Protein AF-A0A962NLB0-F1 (afdb_monomer_lite)

pLDDT: mean 80.59, std 17.18, range [35.94, 96.88]

Radius of gyration: 25.13 Å; chains: 1; bounding box: 85×47×49 Å

Sequence (237 aa):
MTGWLLTLLALAGAGFGLRALRRREKAAFLDADNAALRQLRKEQGLEEIPAPAVRLSQVAPEAARQSVPEVQPARLADPVRDVPLQATALHDGLSAHYLTLLEQILPRELRAVPSVAVAEFISGVDPSRHLRLSVLICDRQWLPVAGIAIGATQSVTEELETLLGAVGLPLYRFSGSAVGASALTSALAPTLEFWQRTCPACAKPMRQKGLRGRDSRVWVCRSYPECRTVIPVSPPQ

Structure (mmCIF, N/CA/C/O backbone):
data_AF-A0A962NLB0-F1
#
_entry.id   AF-A0A962NLB0-F1
#
loop_
_atom_site.group_PDB
_atom_site.id
_atom_site.type_symbol
_atom_site.label_atom_id
_atom_site.label_alt_id
_atom_site.label_comp_id
_atom_site.label_asym_id
_atom_site.label_entity_id
_atom_site.label_seq_id
_atom_site.pdbx_PDB_ins_code
_atom_site.Cartn_x
_atom_site.Cartn_y
_atom_site.Cartn_z
_atom_site.occupancy
_atom_site.B_iso_or_equiv
_atom_site.auth_seq_id
_atom_site.auth_comp_id
_atom_site.auth_asym_id
_atom_site.auth_atom_id
_atom_site.pdbx_PDB_model_num
ATOM 1 N N . MET A 1 1 ? -62.924 -9.926 -18.285 1.00 62.78 1 MET A N 1
ATOM 2 C CA . MET A 1 1 ? -61.770 -9.252 -17.635 1.00 62.78 1 MET A CA 1
ATOM 3 C C . MET A 1 1 ? -61.351 -9.877 -16.294 1.00 62.78 1 MET A C 1
ATOM 5 O O . MET A 1 1 ? -60.247 -9.608 -15.847 1.00 62.78 1 MET A O 1
ATOM 9 N N . THR A 1 2 ? -62.153 -10.742 -15.662 1.00 81.00 2 THR A N 1
ATOM 10 C CA . THR A 1 2 ? -61.847 -11.360 -14.351 1.00 81.00 2 THR A CA 1
ATOM 11 C C . THR A 1 2 ? -60.742 -12.426 -14.380 1.00 81.00 2 THR A C 1
ATOM 13 O O . THR A 1 2 ? -60.008 -12.564 -13.407 1.00 81.00 2 THR A O 1
ATOM 16 N N . GLY A 1 3 ? -60.562 -13.140 -15.498 1.00 87.81 3 GLY A N 1
ATOM 17 C CA . GLY A 1 3 ? -59.558 -14.211 -15.606 1.00 87.81 3 GLY A CA 1
ATOM 18 C C . GLY A 1 3 ? -58.105 -13.744 -15.445 1.00 87.81 3 GLY A C 1
ATOM 19 O O . GLY A 1 3 ? -57.302 -14.447 -14.841 1.00 87.81 3 GLY A O 1
ATOM 20 N N . TRP A 1 4 ? -57.775 -12.533 -15.907 1.00 93.06 4 TRP A N 1
ATOM 21 C CA . TRP A 1 4 ? -56.399 -12.024 -15.857 1.00 93.06 4 TRP A CA 1
ATOM 22 C C . TRP A 1 4 ? -55.948 -11.654 -14.432 1.00 93.06 4 TRP A C 1
ATOM 24 O O . TRP A 1 4 ? -54.786 -11.840 -14.066 1.00 93.06 4 TRP A O 1
ATOM 34 N N . LEU A 1 5 ? -56.887 -11.208 -13.590 1.00 93.38 5 LEU A N 1
ATOM 35 C CA . LEU A 1 5 ? -56.621 -10.912 -12.180 1.00 93.38 5 LEU A CA 1
ATOM 36 C C . LEU A 1 5 ? -56.240 -12.176 -11.402 1.00 93.38 5 LEU A C 1
ATOM 38 O O . LEU A 1 5 ? -55.281 -12.147 -10.636 1.00 93.38 5 LEU A O 1
ATOM 42 N N . LEU A 1 6 ? -56.927 -13.297 -11.642 1.00 94.06 6 LEU A N 1
ATOM 43 C CA . LEU A 1 6 ? -56.620 -14.570 -10.981 1.00 94.06 6 LEU A CA 1
ATOM 44 C C . LEU A 1 6 ? -55.239 -15.106 -11.380 1.00 94.06 6 LEU A C 1
ATOM 46 O O . LEU A 1 6 ? -54.494 -15.573 -10.519 1.00 94.06 6 LEU A O 1
ATOM 50 N N . THR A 1 7 ? -54.850 -14.977 -12.654 1.00 93.06 7 THR A N 1
ATOM 51 C CA . THR A 1 7 ? -53.509 -15.380 -13.107 1.00 93.06 7 THR A CA 1
ATOM 52 C C . THR A 1 7 ? -52.398 -14.540 -12.481 1.00 93.06 7 THR A C 1
ATOM 54 O O . THR A 1 7 ? -51.383 -15.094 -12.061 1.00 93.06 7 THR A O 1
ATOM 57 N N . LEU A 1 8 ? -52.586 -13.222 -12.347 1.00 94.81 8 LEU A N 1
ATOM 58 C CA . LEU A 1 8 ? -51.602 -12.367 -11.674 1.00 94.81 8 LEU A CA 1
ATOM 59 C C . LEU A 1 8 ? -51.466 -12.712 -10.188 1.00 94.81 8 LEU A C 1
ATOM 61 O O . LEU A 1 8 ? -50.353 -12.744 -9.664 1.00 94.81 8 LEU A O 1
ATOM 65 N N . LEU A 1 9 ? -52.581 -13.020 -9.524 1.00 95.50 9 LEU A N 1
ATOM 66 C CA . LEU A 1 9 ? -52.597 -13.396 -8.112 1.00 95.50 9 LEU A CA 1
ATOM 67 C C . LEU A 1 9 ? -51.887 -14.740 -7.878 1.00 95.50 9 LEU A C 1
ATOM 69 O O . LEU A 1 9 ? -51.094 -14.861 -6.944 1.00 95.50 9 LEU A O 1
ATOM 73 N N . ALA A 1 10 ? -52.089 -15.714 -8.770 1.00 95.56 10 ALA A N 1
ATOM 74 C CA . ALA A 1 10 ? -51.388 -16.997 -8.733 1.00 95.56 10 ALA A CA 1
ATOM 75 C C . ALA A 1 10 ? -49.871 -16.844 -8.958 1.00 95.56 10 ALA A C 1
ATOM 77 O O . ALA A 1 10 ? -49.078 -17.412 -8.205 1.00 95.56 10 ALA A O 1
ATOM 78 N N . LEU A 1 11 ? -49.452 -16.032 -9.938 1.00 96.31 11 LEU A N 1
ATOM 79 C CA . LEU A 1 11 ? -48.032 -15.765 -10.208 1.00 96.31 11 LEU A CA 1
ATOM 80 C C . LEU A 1 11 ? -47.353 -15.025 -9.046 1.00 96.31 11 LEU A C 1
ATOM 82 O O . LEU A 1 11 ? -46.231 -15.368 -8.664 1.00 96.31 11 LEU A O 1
ATOM 86 N N . ALA A 1 12 ? -48.037 -14.050 -8.441 1.00 94.94 12 ALA A N 1
ATOM 87 C CA . ALA A 1 12 ? -47.542 -13.350 -7.259 1.00 94.94 12 ALA A CA 1
ATOM 88 C C . ALA A 1 12 ? -47.393 -14.301 -6.058 1.00 94.94 12 ALA A C 1
ATOM 90 O O . ALA A 1 12 ? -46.360 -14.279 -5.381 1.00 94.94 12 ALA A O 1
ATOM 91 N N . GLY A 1 13 ? -48.379 -15.178 -5.835 1.00 96.00 13 GLY A N 1
ATOM 92 C CA . GLY A 1 13 ? -48.338 -16.207 -4.795 1.00 96.00 13 GLY A CA 1
ATOM 93 C C . GLY A 1 13 ? -47.180 -17.191 -4.984 1.00 96.00 13 GLY A C 1
ATOM 94 O O . GLY A 1 13 ? -46.409 -17.421 -4.051 1.00 96.00 13 GLY A O 1
ATOM 95 N N . ALA A 1 14 ? -46.986 -17.700 -6.205 1.00 95.44 14 ALA A N 1
ATOM 96 C CA . ALA A 1 14 ? -45.864 -18.578 -6.538 1.00 95.44 14 ALA A CA 1
ATOM 97 C C . ALA A 1 14 ? -44.507 -17.882 -6.326 1.00 95.44 14 ALA A C 1
ATOM 99 O O . ALA A 1 14 ? -43.598 -18.450 -5.716 1.00 95.44 14 ALA A O 1
ATOM 100 N N . GLY A 1 15 ? -44.379 -16.620 -6.750 1.00 94.31 15 GLY A N 1
ATOM 101 C CA . GLY A 1 15 ? -43.173 -15.819 -6.532 1.00 94.31 15 GLY A CA 1
ATOM 102 C C . GLY A 1 15 ? -42.864 -15.593 -5.048 1.00 94.31 15 GLY A C 1
ATOM 103 O O . GLY A 1 15 ? -41.703 -15.672 -4.634 1.00 94.31 15 GLY A O 1
ATOM 104 N N . PHE A 1 16 ? -43.888 -15.355 -4.224 1.00 93.06 16 PHE A N 1
ATOM 105 C CA . PHE A 1 16 ? -43.729 -15.239 -2.774 1.00 93.06 16 PHE A CA 1
ATOM 106 C C . PHE A 1 16 ? -43.313 -16.574 -2.139 1.00 93.06 16 PHE A C 1
ATOM 108 O O . PHE A 1 16 ? -42.379 -16.600 -1.333 1.00 93.06 16 PHE A O 1
ATOM 115 N N . GLY A 1 17 ? -43.924 -17.685 -2.563 1.00 93.75 17 GLY A N 1
ATOM 116 C CA . GLY A 1 17 ? -43.572 -19.036 -2.118 1.00 93.75 17 GLY A CA 1
ATOM 117 C C . GLY A 1 17 ? -42.112 -19.395 -2.410 1.00 93.75 17 GLY A C 1
ATOM 118 O O . GLY A 1 17 ? -41.381 -19.802 -1.507 1.00 93.75 17 GLY A O 1
ATOM 119 N N . LEU A 1 18 ? -41.638 -19.142 -3.633 1.00 93.00 18 LEU A N 1
ATOM 120 C CA . LEU A 1 18 ? -40.240 -19.383 -4.014 1.00 93.00 18 LEU A CA 1
ATOM 121 C C . LEU A 1 18 ? -39.255 -18.519 -3.213 1.00 93.00 18 LEU A C 1
ATOM 123 O O . LEU A 1 18 ? -38.183 -18.986 -2.823 1.00 93.00 18 LEU A O 1
ATOM 127 N N . ARG A 1 19 ? -39.610 -17.262 -2.917 1.00 89.31 19 ARG A N 1
ATOM 128 C CA . ARG A 1 19 ? -38.792 -16.398 -2.050 1.00 89.31 19 ARG A CA 1
ATOM 129 C C . ARG A 1 19 ? -38.735 -16.921 -0.616 1.00 89.31 19 ARG A C 1
ATOM 131 O O . ARG A 1 19 ? -37.670 -16.856 -0.005 1.00 89.31 19 ARG A O 1
ATOM 138 N N . ALA A 1 20 ? -39.842 -17.437 -0.086 1.00 91.62 20 ALA A N 1
ATOM 139 C CA . ALA A 1 20 ? -39.883 -18.031 1.246 1.00 91.62 20 ALA A CA 1
ATOM 140 C C . ALA A 1 20 ? -39.028 -19.307 1.328 1.00 91.62 20 ALA A C 1
ATOM 142 O O . ALA A 1 20 ? -38.263 -19.458 2.280 1.00 91.62 20 ALA A O 1
ATOM 143 N N . LEU A 1 21 ? -39.080 -20.171 0.308 1.00 91.19 21 LEU A N 1
ATOM 144 C CA . LEU A 1 21 ? -38.235 -21.368 0.222 1.00 91.19 21 LEU A CA 1
ATOM 145 C C . LEU A 1 21 ? -36.746 -21.011 0.167 1.00 91.19 21 LEU A C 1
ATOM 147 O O . LEU A 1 21 ? -35.980 -21.483 1.003 1.00 91.19 21 LEU A O 1
ATOM 151 N N . ARG A 1 22 ? -36.349 -20.065 -0.695 1.00 90.81 22 ARG A N 1
ATOM 152 C CA . ARG A 1 22 ? -34.952 -19.590 -0.751 1.00 90.81 22 ARG A CA 1
ATOM 153 C C . ARG A 1 22 ? -34.464 -19.001 0.574 1.00 90.81 22 ARG A C 1
ATOM 155 O O . ARG A 1 22 ? -33.288 -19.126 0.901 1.00 90.81 22 ARG A O 1
ATOM 162 N N . ARG A 1 23 ? -35.333 -18.327 1.339 1.00 88.88 23 ARG A N 1
ATOM 163 C CA . ARG A 1 23 ? -34.975 -17.814 2.675 1.00 88.88 23 ARG A CA 1
ATOM 164 C C . ARG A 1 23 ? -34.707 -18.951 3.659 1.00 88.88 23 ARG A C 1
ATOM 166 O O . ARG A 1 23 ? -33.762 -18.843 4.433 1.00 88.88 23 ARG A O 1
ATOM 173 N N . ARG A 1 24 ? -35.502 -20.024 3.610 1.00 92.56 24 ARG A N 1
ATOM 174 C CA . ARG A 1 24 ? -35.307 -21.210 4.457 1.00 92.56 24 ARG A CA 1
ATOM 175 C C . ARG A 1 24 ? -34.020 -21.950 4.112 1.00 92.56 24 ARG A C 1
ATOM 177 O O . ARG A 1 24 ? -33.264 -22.270 5.018 1.00 92.56 24 ARG A O 1
ATOM 184 N N . GLU A 1 25 ? -33.734 -22.140 2.826 1.00 92.69 25 GLU A N 1
ATOM 185 C CA . GLU A 1 25 ? -32.486 -22.774 2.383 1.00 92.69 25 GLU A CA 1
ATOM 186 C C . GLU A 1 25 ? -31.261 -21.976 2.835 1.00 92.69 25 GLU A C 1
ATOM 188 O O . GLU A 1 25 ? -30.349 -22.538 3.429 1.00 92.69 25 GLU A O 1
ATOM 193 N N . LYS A 1 26 ? -31.259 -20.649 2.645 1.00 89.44 26 LYS A N 1
ATOM 194 C CA . LYS A 1 26 ? -30.153 -19.792 3.104 1.00 89.44 26 LYS A CA 1
ATOM 195 C C . LYS A 1 26 ? -29.931 -19.861 4.614 1.00 89.44 26 LYS A C 1
ATOM 197 O O . LYS A 1 26 ? -28.783 -19.889 5.043 1.00 89.44 26 LYS A O 1
ATOM 202 N N . ALA A 1 27 ? -31.006 -19.874 5.404 1.00 88.62 27 ALA A N 1
ATOM 203 C CA . ALA A 1 27 ? -30.902 -20.020 6.853 1.00 88.62 27 ALA A CA 1
ATOM 204 C C . ALA A 1 27 ? -30.291 -21.380 7.229 1.00 88.62 27 ALA A C 1
ATOM 206 O O . ALA A 1 27 ? -29.348 -21.422 8.009 1.00 88.62 27 ALA A O 1
ATOM 207 N N . ALA A 1 28 ? -30.744 -22.463 6.589 1.00 91.31 28 ALA A N 1
ATOM 208 C CA . ALA A 1 28 ? -30.201 -23.800 6.815 1.00 91.31 28 ALA A CA 1
ATOM 209 C C . ALA A 1 28 ? -28.712 -23.911 6.436 1.00 91.31 28 ALA A C 1
ATOM 211 O O . ALA A 1 28 ? -27.940 -24.514 7.177 1.00 91.31 28 ALA A O 1
ATOM 212 N N . PHE A 1 29 ? -28.288 -23.294 5.325 1.00 88.94 29 PHE A N 1
ATOM 213 C CA . PHE A 1 29 ? -26.873 -23.242 4.938 1.00 88.94 29 PHE A CA 1
ATOM 214 C C . PHE A 1 29 ? -26.018 -22.487 5.961 1.00 88.94 29 PHE A C 1
ATOM 216 O O . PHE A 1 29 ? -24.956 -22.971 6.340 1.00 88.94 29 PHE A O 1
ATOM 223 N N . LEU A 1 30 ? -26.484 -21.328 6.436 1.00 85.88 30 LEU A N 1
ATOM 224 C CA . LEU A 1 30 ? -25.772 -20.552 7.455 1.00 85.88 30 LEU A CA 1
ATOM 225 C C . LEU A 1 30 ? -25.673 -21.307 8.784 1.00 85.88 30 LEU A C 1
ATOM 227 O O . LEU A 1 30 ? -24.637 -21.253 9.443 1.00 85.88 30 LEU A O 1
ATOM 231 N N . ASP A 1 31 ? -26.727 -22.013 9.185 1.00 91.00 31 ASP A N 1
ATOM 232 C CA . ASP A 1 31 ? -26.715 -22.812 10.410 1.00 91.00 31 ASP A CA 1
ATOM 233 C C . ASP A 1 31 ? -25.754 -24.004 10.300 1.00 91.00 31 ASP A C 1
ATOM 235 O O . ASP A 1 31 ? -25.021 -24.281 11.252 1.00 91.00 31 ASP A O 1
ATOM 239 N N . ALA A 1 32 ? -25.693 -24.663 9.138 1.00 88.88 32 ALA A N 1
ATOM 240 C CA . ALA A 1 32 ? -24.748 -25.748 8.877 1.00 88.88 32 ALA A CA 1
ATOM 241 C C . ALA A 1 32 ? -23.285 -25.267 8.910 1.00 88.88 32 ALA A C 1
ATOM 243 O O . ALA A 1 32 ? -22.445 -25.902 9.548 1.00 88.88 32 ALA A O 1
ATOM 244 N N . ASP A 1 33 ? -22.991 -24.119 8.297 1.00 89.25 33 ASP A N 1
ATOM 245 C CA . ASP A 1 33 ? -21.642 -23.539 8.274 1.00 89.25 33 ASP A CA 1
ATOM 246 C C . ASP A 1 33 ? -21.197 -23.093 9.680 1.00 89.25 33 ASP A C 1
ATOM 248 O O . ASP A 1 33 ? -20.101 -23.406 10.150 1.00 89.25 33 ASP A O 1
ATOM 252 N N . ASN A 1 34 ? -22.105 -22.469 10.440 1.00 87.25 34 ASN A N 1
ATOM 253 C CA . ASN A 1 34 ? -21.855 -22.133 11.843 1.00 87.25 34 ASN A CA 1
ATOM 254 C C . ASN A 1 34 ? -21.648 -23.378 12.718 1.00 87.25 34 ASN A C 1
ATOM 256 O O . ASN A 1 34 ? -20.841 -23.345 13.651 1.00 87.25 34 ASN A O 1
ATOM 260 N N . ALA A 1 35 ? -22.362 -24.475 12.452 1.00 89.38 35 ALA A N 1
ATOM 261 C CA . ALA A 1 35 ? -22.160 -25.735 13.159 1.00 89.38 35 ALA A CA 1
ATOM 262 C C . ALA A 1 35 ? -20.772 -26.333 12.867 1.00 89.38 35 ALA A C 1
ATOM 264 O O . ALA A 1 35 ? -20.097 -26.755 13.810 1.00 89.38 35 ALA A O 1
ATOM 265 N N . ALA A 1 36 ? -20.313 -26.288 11.612 1.00 89.56 36 ALA A N 1
ATOM 266 C CA . ALA A 1 36 ? -18.971 -26.727 11.225 1.00 89.56 36 ALA A CA 1
ATOM 267 C C . ALA A 1 36 ? -17.875 -25.892 11.912 1.00 89.56 36 ALA A C 1
ATOM 269 O O . ALA A 1 36 ? -16.938 -26.439 12.494 1.00 89.56 36 ALA A O 1
ATOM 270 N N . LEU A 1 37 ? -18.033 -24.564 11.963 1.00 84.62 37 LEU A N 1
ATOM 271 C CA . LEU A 1 37 ? -17.107 -23.683 12.687 1.00 84.62 37 LEU A CA 1
ATOM 272 C C . LEU A 1 37 ? -17.066 -23.978 14.193 1.00 84.62 37 LEU A C 1
ATOM 274 O O . LEU A 1 37 ? -15.998 -23.938 14.807 1.00 84.62 37 LEU A O 1
ATOM 278 N N . ARG A 1 38 ? -18.216 -24.295 14.807 1.00 85.94 38 ARG A N 1
ATOM 279 C CA . ARG A 1 38 ? -18.273 -24.708 16.220 1.00 85.94 38 ARG A CA 1
ATOM 280 C C . ARG A 1 38 ? -17.546 -26.032 16.455 1.00 85.94 38 ARG A C 1
ATOM 282 O O . ARG A 1 38 ? -16.919 -26.175 17.500 1.00 85.94 38 ARG A O 1
ATOM 289 N N . GLN A 1 39 ? -17.617 -26.979 15.520 1.00 91.25 39 GLN A N 1
ATOM 290 C CA . GLN A 1 39 ? -16.860 -28.233 15.603 1.00 91.25 39 GLN A CA 1
ATOM 291 C C . GLN A 1 39 ? -15.354 -27.979 15.517 1.00 91.25 39 GLN A C 1
ATOM 293 O O . GLN A 1 39 ? -14.636 -28.390 16.422 1.00 91.25 39 GLN A O 1
ATOM 298 N N . LEU A 1 40 ? -14.897 -27.198 14.533 1.00 87.56 40 LEU A N 1
ATOM 299 C CA . LEU A 1 40 ? -13.481 -26.832 14.401 1.00 87.56 40 LEU A CA 1
ATOM 300 C C . LEU A 1 40 ? -12.948 -26.120 15.651 1.00 87.56 40 LEU A C 1
ATOM 302 O O . LEU A 1 40 ? -11.853 -26.418 16.121 1.00 87.56 40 LEU A O 1
ATOM 306 N N . ARG A 1 41 ? -13.736 -25.211 16.241 1.00 82.44 41 ARG A N 1
ATOM 307 C CA . ARG A 1 41 ? -13.355 -24.528 17.486 1.00 82.44 41 ARG A CA 1
ATOM 308 C C . ARG A 1 41 ? -13.195 -25.509 18.657 1.00 82.44 41 ARG A C 1
ATOM 310 O O . ARG A 1 41 ? -12.255 -25.357 19.434 1.00 82.44 41 ARG A O 1
ATOM 317 N N . LYS A 1 42 ? -14.081 -26.510 18.765 1.00 86.88 42 LYS A N 1
ATOM 318 C CA . LYS A 1 42 ? -13.983 -27.580 19.775 1.00 86.88 42 LYS A CA 1
ATOM 319 C C . LYS A 1 42 ? -12.751 -28.459 19.554 1.00 86.88 42 LYS A C 1
ATOM 321 O O . LYS A 1 42 ? -12.050 -28.746 20.517 1.00 86.88 42 LYS A O 1
ATOM 326 N N . GLU A 1 43 ? -12.467 -28.846 18.311 1.00 87.31 43 GLU A N 1
ATOM 327 C CA . GLU A 1 43 ? -11.285 -29.647 17.955 1.00 87.31 43 GLU A CA 1
ATOM 328 C C . GLU A 1 43 ? -9.973 -28.909 18.246 1.00 87.31 43 GLU A C 1
ATOM 330 O O . GLU A 1 43 ? -9.008 -29.511 18.704 1.00 87.31 43 GLU A O 1
ATOM 335 N N . GLN A 1 44 ? -9.950 -27.589 18.050 1.00 88.62 44 GLN A N 1
ATOM 336 C CA . GLN A 1 44 ? -8.793 -26.743 18.349 1.00 88.62 44 GLN A CA 1
ATOM 337 C C . GLN A 1 44 ? -8.613 -26.438 19.846 1.00 88.62 44 GLN A C 1
ATOM 339 O O . GLN A 1 44 ? -7.689 -25.709 20.205 1.00 88.62 44 GLN A O 1
ATOM 344 N N . GLY A 1 45 ? -9.483 -26.946 20.727 1.00 80.50 45 GLY A N 1
ATOM 345 C CA . GLY A 1 45 ? -9.402 -26.688 22.166 1.00 80.50 45 GLY A CA 1
ATOM 346 C C . GLY A 1 45 ? -9.609 -25.217 22.549 1.00 80.50 45 GLY A C 1
ATOM 347 O O . GLY A 1 45 ? -9.252 -24.821 23.657 1.00 80.50 45 GLY A O 1
ATOM 348 N N . LEU A 1 46 ? -10.179 -24.394 21.656 1.00 74.44 46 LEU A N 1
ATOM 349 C CA . LEU A 1 46 ? -10.584 -23.029 21.989 1.00 74.44 46 LEU A CA 1
ATOM 350 C C . LEU A 1 46 ? -11.886 -23.096 22.791 1.00 74.44 46 LEU A C 1
ATOM 352 O O . LEU A 1 46 ? -12.987 -23.015 22.243 1.00 74.44 46 LEU A O 1
ATOM 356 N N . GLU A 1 47 ? -11.743 -23.265 24.101 1.00 68.69 47 GLU A N 1
ATOM 357 C CA . GLU A 1 47 ? -12.836 -23.151 25.060 1.00 68.69 47 GLU A CA 1
ATOM 358 C C . GLU A 1 47 ? -13.557 -21.803 24.862 1.00 68.69 47 GLU A C 1
ATOM 360 O O . GLU A 1 47 ? -12.927 -20.747 24.732 1.00 68.69 47 GLU A O 1
ATOM 365 N N . GLU A 1 48 ? -14.888 -21.840 24.742 1.00 57.72 48 GLU A N 1
ATOM 366 C CA . GLU A 1 48 ? -15.704 -20.645 24.530 1.00 57.72 48 GLU A CA 1
ATOM 367 C C . GLU A 1 48 ? -15.560 -19.711 25.733 1.00 57.72 48 GLU A C 1
ATOM 369 O O . GLU A 1 48 ? -16.158 -19.927 26.783 1.00 57.72 48 GLU A O 1
ATOM 374 N N . ILE A 1 49 ? -14.786 -18.636 25.569 1.00 61.03 49 ILE A N 1
ATOM 375 C CA . ILE A 1 49 ? -14.795 -17.517 26.511 1.00 61.03 49 ILE A CA 1
ATOM 376 C C . ILE A 1 49 ? -16.250 -17.021 26.586 1.00 61.03 49 ILE A C 1
ATOM 378 O O . ILE A 1 49 ? -16.788 -16.609 25.549 1.00 61.03 49 ILE A O 1
ATOM 382 N N . PRO A 1 50 ? -16.911 -17.052 27.759 1.00 50.59 50 PRO A N 1
ATOM 383 C CA . PRO A 1 50 ? -18.291 -16.610 27.882 1.00 50.59 50 PRO A CA 1
ATOM 384 C C . PRO A 1 50 ? -18.384 -15.150 27.441 1.00 50.59 50 PRO A C 1
ATOM 386 O O . PRO A 1 50 ? -17.693 -14.273 27.965 1.00 50.59 50 PRO A O 1
ATOM 389 N N . ALA A 1 51 ? -19.201 -14.902 26.417 1.00 51.25 51 ALA A N 1
ATOM 390 C CA . ALA A 1 51 ? -19.328 -13.587 25.811 1.00 51.25 51 ALA A CA 1
ATOM 391 C C . ALA A 1 51 ? -19.767 -12.557 26.872 1.00 51.25 51 ALA A C 1
ATOM 393 O O . ALA A 1 51 ? -20.816 -12.747 27.496 1.00 51.25 51 ALA A O 1
ATOM 394 N N . PRO A 1 52 ? -19.034 -11.445 27.080 1.00 46.56 52 PRO A N 1
ATOM 395 C CA . PRO A 1 52 ? -19.577 -10.338 27.849 1.00 46.56 52 PRO A CA 1
ATOM 396 C C . PRO A 1 52 ? -20.794 -9.788 27.102 1.00 46.56 52 PRO A C 1
ATOM 398 O O . PRO A 1 52 ? -20.769 -9.626 25.880 1.00 46.56 52 PRO A O 1
ATOM 401 N N . ALA A 1 53 ? -21.870 -9.523 27.843 1.00 46.31 53 ALA A N 1
ATOM 402 C CA . ALA A 1 53 ? -23.137 -9.017 27.334 1.00 46.31 53 ALA A CA 1
ATOM 403 C C . ALA A 1 53 ? -22.960 -7.650 26.647 1.00 46.31 53 ALA A C 1
ATOM 405 O O . ALA A 1 53 ? -23.130 -6.593 27.252 1.00 46.31 53 ALA A O 1
ATOM 406 N N . VAL A 1 54 ? -22.626 -7.662 25.359 1.00 42.06 54 VAL A N 1
ATOM 407 C CA . VAL A 1 54 ? -22.617 -6.468 24.519 1.00 42.06 54 VAL A CA 1
ATOM 408 C C . VAL A 1 54 ? -23.978 -6.377 23.841 1.00 42.06 54 VAL A C 1
ATOM 410 O O . VAL A 1 54 ? -24.261 -7.068 22.864 1.00 42.06 54 VAL A O 1
ATOM 413 N N . ARG A 1 55 ? -24.838 -5.499 24.370 1.00 44.97 55 ARG A N 1
ATOM 414 C CA . ARG A 1 55 ? -26.012 -5.000 23.646 1.00 44.97 55 ARG A CA 1
ATOM 415 C C . ARG A 1 55 ? -25.518 -4.211 22.434 1.00 44.97 55 ARG A C 1
ATOM 417 O O . ARG A 1 55 ? -25.076 -3.076 22.579 1.00 44.97 55 ARG A O 1
ATOM 424 N N . LEU A 1 56 ? -25.592 -4.808 21.250 1.00 39.78 56 LEU A N 1
ATOM 425 C CA . LEU A 1 56 ? -25.448 -4.096 19.984 1.00 39.78 56 LEU A CA 1
ATOM 426 C C . LEU A 1 56 ? -26.825 -3.949 19.344 1.00 39.78 56 LEU A C 1
ATOM 428 O O . LEU A 1 56 ? -27.514 -4.927 19.059 1.00 39.78 56 LEU A O 1
ATOM 432 N N . SER A 1 57 ? -27.209 -2.686 19.186 1.00 41.59 57 SER A N 1
ATOM 433 C CA . SER A 1 57 ? -28.413 -2.204 18.530 1.00 41.59 57 SER A CA 1
ATOM 434 C C . SER A 1 57 ? -28.612 -2.846 17.160 1.00 41.59 57 SER A C 1
ATOM 436 O O . SER A 1 57 ? -27.699 -2.901 16.337 1.00 41.59 57 SER A O 1
ATOM 438 N N . GLN A 1 58 ? -29.838 -3.293 16.914 1.00 43.44 58 GLN A N 1
ATOM 439 C CA . GLN A 1 58 ? -30.296 -3.743 15.609 1.00 43.44 58 GLN A CA 1
ATOM 440 C C . GLN A 1 58 ? -30.469 -2.525 14.694 1.00 43.44 58 GLN A C 1
ATOM 442 O O . GLN A 1 58 ? -31.274 -1.643 14.984 1.00 43.44 58 GLN A O 1
ATOM 447 N N . VAL A 1 59 ? -29.743 -2.491 13.579 1.00 38.59 59 VAL A N 1
ATOM 448 C CA . VAL A 1 59 ? -30.113 -1.702 12.398 1.00 38.59 59 VAL A CA 1
ATOM 449 C C . VAL A 1 59 ? -30.101 -2.664 11.215 1.00 38.59 59 VAL A C 1
ATOM 451 O O . VAL A 1 59 ? -29.102 -3.332 10.952 1.00 38.59 59 VAL A O 1
ATOM 454 N N . ALA A 1 60 ? -31.263 -2.796 10.580 1.00 39.94 60 ALA A N 1
ATOM 455 C CA . ALA A 1 60 ? -31.527 -3.684 9.455 1.00 39.94 60 ALA A CA 1
ATOM 456 C C . ALA A 1 60 ? -30.818 -3.216 8.164 1.00 39.94 60 ALA A C 1
ATOM 458 O O . ALA A 1 60 ? -30.534 -2.025 8.029 1.00 39.94 60 ALA A O 1
ATOM 459 N N . PRO A 1 61 ? -30.556 -4.119 7.197 1.00 42.75 61 PRO A N 1
ATOM 460 C CA . PRO A 1 61 ? -29.955 -3.757 5.922 1.00 42.75 61 PRO A CA 1
ATOM 461 C C . PRO A 1 61 ? -31.039 -3.376 4.907 1.00 42.75 61 PRO A C 1
ATOM 463 O O . PRO A 1 61 ? -31.963 -4.150 4.642 1.00 42.75 61 PRO A O 1
ATOM 466 N N . GLU A 1 62 ? -30.903 -2.193 4.315 1.00 38.31 62 GLU A N 1
ATOM 467 C CA . GLU A 1 62 ? -31.728 -1.738 3.199 1.00 38.31 62 GLU A CA 1
ATOM 468 C C . GLU A 1 62 ? -31.047 -2.031 1.854 1.00 38.31 62 GLU A C 1
ATOM 470 O O . GLU A 1 62 ? -29.824 -2.111 1.736 1.00 38.31 62 GLU A O 1
ATOM 475 N N . ALA A 1 63 ? -31.896 -2.315 0.873 1.00 41.56 63 ALA A N 1
ATOM 476 C CA . ALA A 1 63 ? -31.651 -3.119 -0.312 1.00 41.56 63 ALA A CA 1
ATOM 477 C C . ALA A 1 63 ? -30.682 -2.522 -1.349 1.00 41.56 63 ALA A C 1
ATOM 479 O O . ALA A 1 63 ? -30.780 -1.363 -1.739 1.00 41.56 63 ALA A O 1
ATOM 480 N N . ALA A 1 64 ? -29.846 -3.394 -1.915 1.00 40.41 64 ALA A N 1
ATOM 481 C CA . ALA A 1 64 ? -29.118 -3.160 -3.154 1.00 40.41 64 ALA A CA 1
ATOM 482 C C . ALA A 1 64 ? -30.059 -3.250 -4.373 1.00 40.41 64 ALA A C 1
ATOM 484 O O . ALA A 1 64 ? -30.778 -4.239 -4.546 1.00 40.41 64 ALA A O 1
ATOM 485 N N . ARG A 1 65 ? -30.016 -2.230 -5.238 1.00 40.97 65 ARG A N 1
ATOM 486 C CA . ARG A 1 65 ? -30.513 -2.272 -6.621 1.00 40.97 65 ARG A CA 1
ATOM 487 C C . ARG A 1 65 ? -29.330 -2.500 -7.575 1.00 40.97 65 ARG A C 1
ATOM 489 O O . ARG A 1 65 ? -28.325 -1.806 -7.494 1.00 40.97 65 ARG A O 1
ATOM 496 N N . GLN A 1 66 ? -29.489 -3.486 -8.457 1.00 43.41 66 GLN A N 1
ATOM 497 C CA . GLN A 1 66 ? -28.787 -3.688 -9.741 1.00 43.41 66 GLN A CA 1
ATOM 498 C C . GLN A 1 66 ? -29.102 -2.498 -10.686 1.00 43.41 66 GLN A C 1
ATOM 500 O O . GLN A 1 66 ? -30.138 -1.869 -10.488 1.00 43.41 66 GLN A O 1
ATOM 505 N N . SER A 1 67 ? -28.378 -2.106 -11.743 1.00 53.72 67 SER A N 1
ATOM 506 C CA . SER A 1 67 ? -27.218 -2.601 -12.509 1.00 53.72 67 SER A CA 1
ATOM 507 C C . SER A 1 67 ? -26.906 -1.563 -13.606 1.00 53.72 67 SER A C 1
ATOM 509 O O . SER A 1 67 ? -27.854 -1.142 -14.263 1.00 53.72 67 SER A O 1
ATOM 511 N N . VAL A 1 68 ? -25.632 -1.258 -13.883 1.00 35.94 68 VAL A N 1
ATOM 512 C CA . VAL A 1 68 ? -25.093 -0.784 -15.185 1.00 35.94 68 VAL A CA 1
ATOM 513 C C . VAL A 1 68 ? -23.606 -1.194 -15.214 1.00 35.94 68 VAL A C 1
ATOM 515 O O . VAL A 1 68 ? -22.951 -1.030 -14.183 1.00 35.94 68 VAL A O 1
ATOM 518 N N . PRO A 1 69 ? -23.035 -1.738 -16.311 1.00 43.81 69 PRO A N 1
ATOM 519 C CA . PRO A 1 69 ? -21.586 -1.838 -16.456 1.00 43.81 69 PRO A CA 1
ATOM 520 C C . PRO A 1 69 ? -21.048 -0.440 -16.768 1.00 43.81 69 PRO A C 1
ATOM 522 O O . PRO A 1 69 ? -20.804 -0.066 -17.911 1.00 43.81 69 PRO A O 1
ATOM 525 N N . GLU A 1 70 ? -20.956 0.364 -15.720 1.00 45.81 70 GLU A N 1
ATOM 526 C CA . GLU A 1 70 ? -20.196 1.599 -15.717 1.00 45.81 70 GLU A CA 1
ATOM 527 C C . GLU A 1 70 ? -18.721 1.202 -15.649 1.00 45.81 70 GLU A C 1
ATOM 529 O O . GLU A 1 70 ? -18.351 0.340 -14.845 1.00 45.81 70 GLU A O 1
ATOM 534 N N . VAL A 1 71 ? -17.894 1.764 -16.534 1.00 47.94 71 VAL A N 1
ATOM 535 C CA . VAL A 1 71 ? -16.435 1.618 -16.480 1.00 47.94 71 VAL A CA 1
ATOM 536 C C . VAL A 1 71 ? -16.012 2.122 -15.106 1.00 47.94 71 VAL A C 1
ATOM 538 O O . VAL A 1 71 ? -16.005 3.326 -14.856 1.00 47.94 71 VAL A O 1
ATOM 541 N N . GLN A 1 72 ? -15.782 1.193 -14.177 1.00 53.25 72 GLN A N 1
ATOM 542 C CA . GLN A 1 72 ? -15.506 1.559 -12.799 1.00 53.25 72 GLN A CA 1
ATOM 543 C C . GLN A 1 72 ? -14.180 2.320 -12.787 1.00 53.25 72 GLN A C 1
ATOM 545 O O . GLN A 1 72 ? -13.196 1.814 -13.334 1.00 53.25 72 GLN A O 1
ATOM 550 N N . PRO A 1 73 ? -14.136 3.527 -12.196 1.00 58.50 73 PRO A N 1
ATOM 551 C CA . PRO A 1 73 ? -12.873 4.220 -12.010 1.00 58.50 73 PRO A CA 1
ATOM 552 C C . PRO A 1 73 ? -11.934 3.316 -11.211 1.00 58.50 73 PRO A C 1
ATOM 554 O O . PRO A 1 73 ? -12.399 2.536 -10.374 1.00 58.50 73 PRO A O 1
ATOM 557 N N . ALA A 1 74 ? -10.632 3.416 -11.479 1.00 61.38 74 ALA A N 1
ATOM 558 C CA . ALA A 1 74 ? -9.622 2.657 -10.757 1.00 61.38 74 ALA A CA 1
ATOM 559 C C . ALA A 1 74 ? -9.836 2.826 -9.245 1.00 61.38 74 ALA A C 1
ATOM 561 O O . ALA A 1 74 ? -9.883 3.941 -8.726 1.00 61.38 74 ALA A O 1
ATOM 562 N N . ARG A 1 75 ? -10.023 1.709 -8.546 1.00 72.12 75 ARG A N 1
ATOM 563 C CA . ARG A 1 75 ? -10.190 1.666 -7.091 1.00 72.12 75 ARG A CA 1
ATOM 564 C C . ARG A 1 75 ? -9.159 0.719 -6.524 1.00 72.12 75 ARG A C 1
ATOM 566 O O . ARG A 1 75 ? -8.799 -0.268 -7.168 1.00 72.12 75 ARG A O 1
ATOM 573 N N . LEU A 1 76 ? -8.701 1.008 -5.311 1.00 71.44 76 LEU A N 1
ATOM 574 C CA . LEU A 1 76 ? -7.914 0.038 -4.570 1.00 71.44 76 LEU A CA 1
ATOM 575 C C . LEU A 1 76 ? -8.736 -1.246 -4.465 1.00 71.44 76 LEU A C 1
ATOM 577 O O . LEU A 1 76 ? -9.905 -1.185 -4.085 1.00 71.44 76 LEU A O 1
ATOM 581 N N . ALA A 1 77 ? -8.153 -2.377 -4.855 1.00 63.88 77 ALA A N 1
ATOM 582 C CA . ALA A 1 77 ? -8.818 -3.653 -4.667 1.00 63.88 77 ALA A CA 1
ATOM 583 C C . ALA A 1 77 ? -9.132 -3.816 -3.176 1.00 63.88 77 ALA A C 1
ATOM 585 O O . ALA A 1 77 ? -8.314 -3.449 -2.321 1.00 63.88 77 ALA A O 1
ATOM 586 N N . ASP A 1 78 ? -10.317 -4.345 -2.865 1.00 58.00 78 ASP A N 1
ATOM 587 C CA . ASP A 1 78 ? -10.616 -4.749 -1.497 1.00 58.00 78 ASP A CA 1
ATOM 588 C C . ASP A 1 78 ? -9.469 -5.648 -1.027 1.00 58.00 78 ASP A C 1
ATOM 590 O O . ASP A 1 78 ? -9.107 -6.576 -1.758 1.00 58.00 78 ASP A O 1
ATOM 594 N N . PRO A 1 79 ? -8.857 -5.385 0.144 1.00 50.09 79 PRO A N 1
ATOM 595 C CA . PRO A 1 79 ? -7.777 -6.219 0.635 1.00 50.09 79 PRO A CA 1
ATOM 596 C C . PRO A 1 79 ? -8.335 -7.629 0.813 1.00 50.09 79 PRO A C 1
ATOM 598 O O . PRO A 1 79 ? -9.041 -7.911 1.787 1.00 50.09 79 PRO A O 1
ATOM 601 N N . VAL A 1 80 ? -8.051 -8.509 -0.150 1.00 44.84 80 VAL A N 1
ATOM 602 C CA . VAL A 1 80 ? -8.325 -9.937 -0.050 1.00 44.84 80 VAL A CA 1
ATOM 603 C C . VAL A 1 80 ? -7.437 -10.407 1.087 1.00 44.84 80 VAL A C 1
ATOM 605 O O . VAL A 1 80 ? -6.229 -10.555 0.930 1.00 44.84 80 VAL A O 1
ATOM 608 N N . ARG A 1 81 ? -8.037 -10.520 2.274 1.00 47.16 81 ARG A N 1
ATOM 609 C CA . ARG A 1 81 ? -7.340 -10.573 3.566 1.00 47.16 81 ARG A CA 1
ATOM 610 C C . ARG A 1 81 ? -6.321 -11.698 3.716 1.00 47.16 81 ARG A C 1
ATOM 612 O O . ARG A 1 81 ? -5.538 -11.636 4.656 1.00 47.16 81 ARG A O 1
ATOM 619 N N . ASP A 1 82 ? -6.303 -12.664 2.805 1.00 42.88 82 ASP A N 1
ATOM 620 C CA . ASP A 1 82 ? -5.605 -13.928 3.007 1.00 42.88 82 ASP A CA 1
ATOM 621 C C . ASP A 1 82 ? -4.736 -14.367 1.815 1.00 42.88 82 ASP A C 1
ATOM 623 O O . ASP A 1 82 ? -4.142 -15.442 1.872 1.00 42.88 82 ASP A O 1
ATOM 627 N N . VAL A 1 83 ? -4.606 -13.556 0.753 1.00 45.03 83 VAL A N 1
ATOM 628 C CA . VAL A 1 83 ? -3.681 -13.864 -0.352 1.00 45.03 83 VAL A CA 1
ATOM 629 C C . VAL A 1 83 ? -2.488 -12.909 -0.285 1.00 45.03 83 VAL A C 1
ATOM 631 O O . VAL A 1 83 ? -2.642 -11.731 -0.606 1.00 45.03 83 VAL A O 1
ATOM 634 N N . PRO A 1 84 ? -1.299 -13.367 0.152 1.00 53.00 84 PRO A N 1
ATOM 635 C CA . PRO A 1 84 ? -0.101 -12.544 0.057 1.00 53.00 84 PRO A CA 1
ATOM 636 C C . PRO A 1 84 ? 0.148 -12.201 -1.416 1.00 53.00 84 PRO A C 1
ATOM 638 O O . PRO A 1 84 ? 0.080 -13.088 -2.269 1.00 53.00 84 PRO A O 1
ATOM 641 N N . LEU A 1 85 ? 0.429 -10.923 -1.702 1.00 57.44 85 LEU A N 1
ATOM 642 C CA . LEU A 1 85 ? 0.867 -10.475 -3.029 1.00 57.44 85 LEU A CA 1
ATOM 643 C C . LEU A 1 85 ? 1.971 -11.417 -3.519 1.00 57.44 85 LEU A C 1
ATOM 645 O O . LEU A 1 85 ? 2.915 -11.702 -2.770 1.00 57.44 85 LEU A O 1
ATOM 649 N N . GLN A 1 86 ? 1.831 -11.939 -4.739 1.00 55.88 86 GLN A N 1
ATOM 650 C CA . GLN A 1 86 ? 2.773 -12.921 -5.264 1.00 55.88 86 GLN A CA 1
ATOM 651 C C . GLN A 1 86 ? 4.076 -12.211 -5.630 1.00 55.88 86 GLN A C 1
ATOM 653 O O . GLN A 1 86 ? 4.291 -11.794 -6.766 1.00 55.88 86 GLN A O 1
ATOM 658 N N . ALA A 1 87 ? 4.971 -12.088 -4.649 1.00 53.06 87 ALA A N 1
ATOM 659 C CA . ALA A 1 87 ? 6.330 -11.630 -4.874 1.00 53.06 87 ALA A CA 1
ATOM 660 C C . ALA A 1 87 ? 7.001 -12.588 -5.865 1.00 53.06 87 ALA A C 1
ATOM 662 O O . ALA A 1 87 ? 7.364 -13.716 -5.533 1.00 53.06 87 ALA A O 1
ATOM 663 N N . THR A 1 88 ? 7.129 -12.151 -7.112 1.00 54.25 88 THR A N 1
ATOM 664 C CA . THR A 1 88 ? 7.863 -12.908 -8.120 1.00 54.25 88 THR A CA 1
ATOM 665 C C . THR A 1 88 ? 9.341 -12.591 -7.932 1.00 54.25 88 THR A C 1
ATOM 667 O O . THR A 1 88 ? 9.702 -11.420 -7.794 1.00 54.25 88 THR A O 1
ATOM 670 N N . ALA A 1 89 ? 10.190 -13.622 -7.879 1.00 47.94 89 ALA A N 1
ATOM 671 C CA . ALA A 1 89 ? 11.626 -13.458 -7.672 1.00 47.94 89 ALA A CA 1
ATOM 672 C C . ALA A 1 89 ? 12.187 -12.424 -8.660 1.00 47.94 89 ALA A C 1
ATOM 674 O O . ALA A 1 89 ? 12.050 -12.563 -9.877 1.00 47.94 89 ALA A O 1
ATOM 675 N N . LEU A 1 90 ? 12.773 -11.358 -8.125 1.00 52.72 90 LEU A N 1
ATOM 676 C CA . LEU A 1 90 ? 13.272 -10.243 -8.914 1.00 52.72 90 LEU A CA 1
ATOM 677 C C . LEU A 1 90 ? 14.608 -10.662 -9.542 1.00 52.72 90 LEU A C 1
ATOM 679 O O . LEU A 1 90 ? 15.561 -10.945 -8.823 1.00 52.72 90 LEU A O 1
ATOM 683 N N . HIS A 1 91 ? 14.652 -10.783 -10.871 1.00 50.62 91 HIS A N 1
ATOM 684 C CA . HIS A 1 91 ? 15.811 -11.330 -11.597 1.00 50.62 91 HIS A CA 1
ATOM 685 C C . HIS A 1 91 ? 16.939 -10.305 -11.825 1.00 50.62 91 HIS A C 1
ATOM 687 O O . HIS A 1 91 ? 18.012 -10.678 -1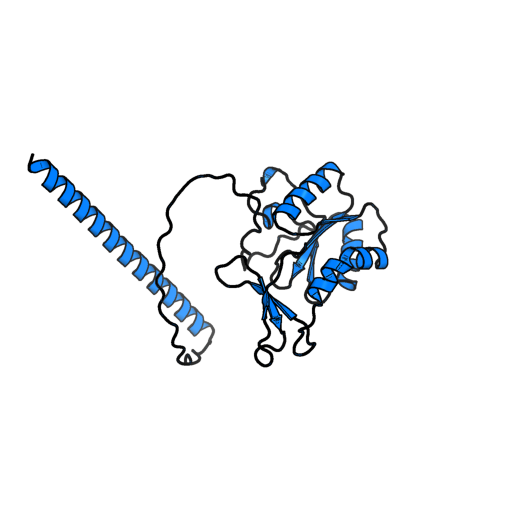2.295 1.00 50.62 91 HIS A O 1
ATOM 693 N N . ASP A 1 92 ? 16.742 -9.042 -11.434 1.00 64.62 92 ASP A N 1
ATOM 694 C CA . ASP A 1 92 ? 17.718 -7.973 -11.639 1.00 64.62 92 ASP A CA 1
ATOM 695 C C . ASP A 1 92 ? 18.4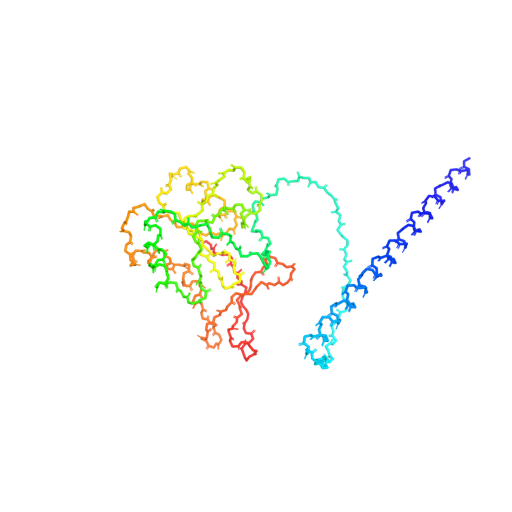60 -7.633 -10.338 1.00 64.62 92 ASP A C 1
ATOM 697 O O . ASP A 1 92 ? 17.863 -7.208 -9.344 1.00 64.62 92 ASP A O 1
ATOM 701 N N . GLY A 1 93 ? 19.793 -7.752 -10.351 1.00 68.25 93 GLY A N 1
ATOM 702 C CA . GLY A 1 93 ? 20.650 -7.449 -9.193 1.00 68.25 93 GLY A CA 1
ATOM 703 C C . GLY A 1 93 ? 20.515 -6.011 -8.670 1.00 68.25 93 GLY A C 1
ATOM 704 O O . GLY A 1 93 ? 20.745 -5.756 -7.488 1.00 68.25 93 GLY A O 1
ATOM 705 N N . LEU A 1 94 ? 20.066 -5.079 -9.519 1.00 70.50 94 LEU A N 1
ATOM 706 C CA . LEU A 1 94 ? 19.754 -3.709 -9.117 1.00 70.50 94 LEU A CA 1
ATOM 707 C C . LEU A 1 94 ? 18.615 -3.668 -8.101 1.00 70.50 94 LEU A C 1
ATOM 709 O O . LEU A 1 94 ? 18.748 -3.036 -7.058 1.00 70.50 94 LEU A O 1
ATOM 713 N N . SER A 1 95 ? 17.510 -4.367 -8.344 1.00 74.25 95 SER A N 1
ATOM 714 C CA . SER A 1 95 ? 16.373 -4.301 -7.427 1.00 74.25 95 SER A CA 1
ATOM 715 C C . SER A 1 95 ? 16.679 -4.944 -6.079 1.00 74.25 95 SER A C 1
ATOM 717 O O . SER A 1 95 ? 16.202 -4.447 -5.065 1.00 74.25 95 SER A O 1
ATOM 719 N N . ALA A 1 96 ? 17.524 -5.978 -6.037 1.00 81.81 96 ALA A N 1
ATOM 720 C CA . ALA A 1 96 ? 17.985 -6.563 -4.776 1.00 81.81 96 ALA A CA 1
ATOM 721 C C . ALA A 1 96 ? 18.739 -5.540 -3.903 1.00 81.81 96 ALA A C 1
ATOM 723 O O . ALA A 1 96 ? 18.509 -5.455 -2.693 1.00 81.81 96 ALA A O 1
ATOM 724 N N . HIS A 1 97 ? 19.590 -4.710 -4.519 1.00 86.12 97 HIS A N 1
ATOM 725 C CA . HIS A 1 97 ? 20.276 -3.627 -3.816 1.00 86.12 97 HIS A CA 1
ATOM 726 C C . HIS A 1 97 ? 19.289 -2.599 -3.243 1.00 86.12 97 HIS A C 1
ATOM 728 O O . HIS A 1 97 ? 19.357 -2.276 -2.057 1.00 86.12 97 HIS A O 1
ATOM 734 N N . TYR A 1 98 ? 18.321 -2.142 -4.045 1.00 86.75 98 TYR A N 1
ATOM 735 C CA . TYR A 1 98 ? 17.292 -1.206 -3.577 1.00 86.75 98 TYR A CA 1
ATOM 736 C C . TYR A 1 98 ? 16.430 -1.785 -2.457 1.00 86.75 98 TYR A C 1
ATOM 738 O O . TYR A 1 98 ? 16.131 -1.069 -1.508 1.00 86.75 98 TYR A O 1
ATOM 746 N N . LEU A 1 99 ? 16.050 -3.064 -2.527 1.00 88.56 99 LEU A N 1
ATOM 747 C CA . LEU A 1 99 ? 15.303 -3.718 -1.449 1.00 88.56 99 LEU A CA 1
ATOM 748 C C . LEU A 1 99 ? 16.100 -3.721 -0.145 1.00 88.56 99 LEU A C 1
ATOM 750 O O . LEU A 1 99 ? 15.556 -3.371 0.896 1.00 88.56 99 LEU A O 1
ATOM 754 N N . THR A 1 100 ? 17.400 -4.016 -0.215 1.00 90.75 100 THR A N 1
ATOM 755 C CA . THR A 1 100 ? 18.282 -3.999 0.962 1.00 90.75 100 THR A CA 1
ATOM 756 C C . THR A 1 100 ? 18.359 -2.597 1.576 1.00 90.75 100 THR A C 1
ATOM 758 O O . THR A 1 100 ? 18.287 -2.443 2.793 1.00 90.75 100 THR A O 1
ATOM 761 N N . LEU A 1 101 ? 18.464 -1.553 0.745 1.00 91.94 101 LEU A N 1
ATOM 762 C CA . LEU A 1 101 ? 18.436 -0.162 1.213 1.00 91.94 101 LEU A CA 1
ATOM 763 C C . LEU A 1 101 ? 17.073 0.221 1.807 1.00 91.94 101 LEU A C 1
ATOM 765 O O . LEU A 1 101 ? 17.013 0.870 2.849 1.00 91.94 101 LEU A O 1
ATOM 769 N N . LEU A 1 102 ? 15.974 -0.194 1.175 1.00 92.38 102 LEU A N 1
ATOM 770 C CA . LEU A 1 102 ? 14.623 0.059 1.671 1.00 92.38 102 LEU A CA 1
ATOM 771 C C . LEU A 1 102 ? 14.390 -0.605 3.025 1.00 92.38 102 LEU A C 1
ATOM 773 O O . LEU A 1 102 ? 13.833 0.032 3.908 1.00 92.38 102 LEU A O 1
ATOM 777 N N . GLU A 1 103 ? 14.849 -1.836 3.234 1.00 91.25 103 GLU A N 1
ATOM 778 C CA . GLU A 1 103 ? 14.731 -2.521 4.527 1.00 91.25 103 GLU A CA 1
ATOM 779 C C . GLU A 1 103 ? 15.474 -1.799 5.661 1.00 91.25 103 GLU A C 1
ATOM 781 O O . GLU A 1 103 ? 15.059 -1.885 6.816 1.00 91.25 103 GLU A O 1
ATOM 786 N N . GLN A 1 104 ? 16.539 -1.053 5.346 1.00 92.38 104 GLN A N 1
ATOM 787 C CA . GLN A 1 104 ? 17.270 -0.242 6.326 1.00 92.38 104 GLN A CA 1
ATOM 788 C C . GLN A 1 104 ? 16.558 1.075 6.663 1.00 92.38 104 GLN A C 1
ATOM 790 O O . GLN A 1 104 ? 16.680 1.568 7.783 1.00 92.38 104 GLN A O 1
ATOM 795 N N . ILE A 1 105 ? 15.845 1.660 5.697 1.00 93.12 105 ILE A N 1
ATOM 796 C CA . ILE A 1 105 ? 15.221 2.987 5.820 1.00 93.12 105 ILE A CA 1
ATOM 797 C C . ILE A 1 105 ? 13.771 2.885 6.308 1.00 93.12 105 ILE A C 1
ATOM 799 O O . ILE A 1 105 ? 13.292 3.752 7.042 1.00 93.12 105 ILE A O 1
ATOM 803 N N . LEU A 1 106 ? 13.048 1.847 5.884 1.00 93.19 106 LEU A N 1
ATOM 804 C CA . LEU A 1 106 ? 11.631 1.694 6.178 1.00 93.19 106 LEU A CA 1
ATOM 805 C C . LEU A 1 106 ? 11.408 1.358 7.666 1.00 93.19 106 LEU A C 1
ATOM 807 O O . LEU A 1 106 ? 12.069 0.481 8.226 1.00 93.19 106 LEU A O 1
ATOM 811 N N . PRO A 1 107 ? 10.425 2.002 8.323 1.00 90.12 107 PRO A N 1
ATOM 812 C CA . PRO A 1 107 ? 9.973 1.613 9.651 1.00 90.12 107 PRO A CA 1
ATOM 813 C C . PRO A 1 107 ? 9.519 0.150 9.686 1.00 90.12 107 PRO A C 1
ATOM 815 O O . PRO A 1 107 ? 9.008 -0.377 8.701 1.00 90.12 107 PRO A O 1
ATOM 818 N N . ARG A 1 108 ? 9.576 -0.486 10.864 1.00 88.62 108 ARG A N 1
ATOM 819 C CA . ARG A 1 108 ? 9.152 -1.891 11.080 1.00 88.62 108 ARG A CA 1
ATOM 820 C C . ARG A 1 108 ? 7.669 -2.160 10.782 1.00 88.62 108 ARG A C 1
ATOM 822 O O . ARG A 1 108 ? 7.186 -3.291 10.917 1.00 88.62 108 ARG A O 1
ATOM 829 N N . GLU A 1 109 ? 6.890 -1.120 10.543 1.00 87.19 109 GLU A N 1
ATOM 830 C CA . GLU A 1 109 ? 5.479 -1.170 10.187 1.00 87.19 109 GLU A CA 1
ATOM 831 C C . GLU A 1 109 ? 5.236 -1.197 8.684 1.00 87.19 109 GLU A C 1
ATOM 833 O O . GLU A 1 109 ? 4.153 -1.610 8.272 1.00 87.19 109 GLU A O 1
ATOM 838 N N . LEU A 1 110 ? 6.231 -0.797 7.897 1.00 92.00 110 LEU A N 1
ATOM 839 C CA . LEU A 1 110 ? 6.188 -0.831 6.448 1.00 92.00 110 LEU A CA 1
ATOM 840 C C . LEU A 1 110 ? 7.011 -2.012 5.932 1.00 92.00 110 LEU A C 1
ATOM 842 O O . LEU A 1 110 ? 7.950 -2.483 6.574 1.00 92.00 110 LEU A O 1
ATOM 846 N N . ARG A 1 111 ? 6.615 -2.525 4.773 1.00 93.44 111 ARG A N 1
ATOM 847 C CA . ARG A 1 111 ? 7.276 -3.621 4.069 1.00 93.44 111 ARG A CA 1
ATOM 848 C C . ARG A 1 111 ? 7.425 -3.246 2.606 1.00 93.44 111 ARG A C 1
ATOM 850 O O . ARG A 1 111 ? 6.487 -2.731 2.007 1.00 93.44 111 ARG A O 1
ATOM 857 N N . ALA A 1 112 ? 8.591 -3.524 2.042 1.00 93.75 112 ALA A N 1
ATOM 858 C CA . ALA A 1 112 ? 8.823 -3.427 0.611 1.00 93.75 112 ALA A CA 1
ATOM 859 C C . ALA A 1 112 ? 8.465 -4.767 -0.044 1.00 93.75 112 ALA A C 1
ATOM 861 O O . ALA A 1 112 ? 8.953 -5.813 0.378 1.00 93.75 112 ALA A O 1
ATOM 862 N N . VAL A 1 113 ? 7.609 -4.736 -1.063 1.00 92.12 113 VAL A N 1
ATOM 863 C CA . VAL A 1 113 ? 7.212 -5.912 -1.842 1.00 92.12 113 VAL A CA 1
ATOM 864 C C . VAL A 1 113 ? 7.753 -5.756 -3.265 1.00 92.12 113 VAL A C 1
ATOM 866 O O . VAL A 1 113 ? 7.374 -4.807 -3.953 1.00 92.12 113 VAL A O 1
ATOM 869 N N . PRO A 1 114 ? 8.663 -6.630 -3.715 1.00 92.00 114 PRO A N 1
ATOM 870 C CA . PRO A 1 114 ? 9.247 -6.541 -5.049 1.00 92.00 114 PRO A CA 1
ATOM 871 C C . PRO A 1 114 ? 8.293 -6.978 -6.163 1.00 92.00 114 PRO A C 1
ATOM 873 O O . PRO A 1 114 ? 7.519 -7.914 -5.983 1.00 92.00 114 PRO A O 1
ATOM 876 N N . SER A 1 115 ? 8.446 -6.367 -7.345 1.00 89.62 115 SER A N 1
ATOM 877 C CA . SER A 1 115 ? 7.862 -6.813 -8.620 1.00 89.62 115 SER A CA 1
ATOM 878 C C . SER A 1 115 ? 6.364 -7.110 -8.542 1.00 89.62 115 SER A C 1
ATOM 880 O O . SER A 1 115 ? 5.929 -8.216 -8.851 1.00 89.62 115 SER A O 1
ATOM 882 N N . VAL A 1 116 ? 5.563 -6.133 -8.127 1.00 91.12 116 VAL A N 1
ATOM 883 C CA . VAL A 1 116 ? 4.114 -6.323 -7.957 1.00 91.12 116 VAL A CA 1
ATOM 884 C C . VAL A 1 116 ? 3.375 -5.879 -9.214 1.00 91.12 116 VAL A C 1
ATOM 886 O O . VAL A 1 116 ? 3.587 -4.763 -9.695 1.00 91.12 116 VAL A O 1
ATOM 889 N N . ALA A 1 117 ? 2.499 -6.727 -9.754 1.00 91.81 117 ALA A N 1
ATOM 890 C CA . ALA A 1 117 ? 1.637 -6.341 -10.866 1.00 91.81 117 ALA A CA 1
ATOM 891 C C . ALA A 1 117 ? 0.538 -5.379 -10.390 1.00 91.81 117 ALA A C 1
ATOM 893 O O . ALA A 1 117 ? -0.103 -5.605 -9.367 1.00 91.81 117 ALA A O 1
ATOM 894 N N . VAL A 1 118 ? 0.288 -4.306 -11.144 1.00 91.62 118 VAL A N 1
ATOM 895 C CA . VAL A 1 118 ? -0.680 -3.266 -10.739 1.00 91.62 118 VAL A CA 1
ATOM 896 C C . VAL A 1 118 ? -2.100 -3.824 -10.617 1.00 91.62 118 VAL A C 1
ATOM 898 O O . VAL A 1 118 ? -2.831 -3.473 -9.693 1.00 91.62 118 VAL A O 1
ATOM 901 N N . ALA A 1 119 ? -2.459 -4.757 -11.499 1.00 89.06 119 ALA A N 1
ATOM 902 C CA . ALA A 1 119 ? -3.756 -5.427 -11.487 1.00 89.06 119 ALA A CA 1
ATOM 903 C C . ALA A 1 119 ? -4.005 -6.286 -10.228 1.00 89.06 119 ALA A C 1
ATOM 905 O O . ALA A 1 119 ? -5.151 -6.633 -9.960 1.00 89.06 119 ALA A O 1
ATOM 906 N N . GLU A 1 120 ? -2.975 -6.623 -9.437 1.00 87.88 120 GLU A N 1
ATOM 907 C CA . GLU A 1 120 ? -3.153 -7.388 -8.191 1.00 87.88 120 GLU A CA 1
ATOM 908 C C . GLU A 1 120 ? -3.742 -6.546 -7.053 1.00 87.88 120 GLU A C 1
ATOM 910 O O . GLU A 1 120 ? -4.363 -7.098 -6.147 1.00 87.88 120 GLU A O 1
ATOM 915 N N . PHE A 1 121 ? -3.559 -5.221 -7.078 1.00 87.62 121 PHE A N 1
ATOM 916 C CA . PHE A 1 121 ? -3.991 -4.339 -5.986 1.00 87.62 121 PHE A CA 1
ATOM 917 C C . PHE A 1 121 ? -4.826 -3.133 -6.437 1.00 87.62 121 PHE A C 1
ATOM 919 O O . PHE A 1 121 ? -5.380 -2.430 -5.589 1.00 87.62 121 PHE A O 1
ATOM 926 N N . ILE A 1 122 ? -4.963 -2.895 -7.744 1.00 87.94 122 ILE A N 1
ATOM 927 C CA . ILE A 1 122 ? -5.877 -1.895 -8.310 1.00 87.94 122 ILE A CA 1
ATOM 928 C C . ILE A 1 122 ? -6.899 -2.603 -9.198 1.00 87.94 122 ILE A C 1
ATOM 930 O O . ILE A 1 122 ? -6.556 -3.239 -10.193 1.00 87.94 122 ILE A O 1
ATOM 934 N N . SER A 1 123 ? -8.175 -2.457 -8.850 1.00 85.56 123 SER A N 1
ATOM 935 C CA . SER A 1 123 ? -9.295 -2.944 -9.658 1.00 85.56 123 SER A CA 1
ATOM 936 C C . SER A 1 123 ? -9.550 -2.024 -10.853 1.00 85.56 123 SER A C 1
ATOM 938 O O . SER A 1 123 ? -9.388 -0.809 -10.752 1.00 85.56 123 SER A O 1
ATOM 940 N N . GLY A 1 124 ? -9.991 -2.598 -11.975 1.00 82.44 124 GLY A N 1
ATOM 941 C CA . GLY A 1 124 ? -10.296 -1.851 -13.205 1.00 82.44 124 GLY A CA 1
ATOM 942 C C . GLY A 1 124 ? -9.110 -1.675 -14.157 1.00 82.44 124 GLY A C 1
ATOM 943 O O . GLY A 1 124 ? -9.275 -1.110 -15.235 1.00 82.44 124 GLY A O 1
ATOM 944 N N . VAL A 1 125 ? -7.931 -2.187 -13.797 1.00 85.25 125 VAL A N 1
ATOM 945 C CA . VAL A 1 125 ? -6.781 -2.269 -14.704 1.00 85.25 125 VAL A CA 1
ATOM 946 C C . VAL A 1 125 ? -6.895 -3.537 -15.540 1.00 85.25 125 VAL A C 1
ATOM 948 O O . VAL A 1 125 ? -7.159 -4.617 -15.015 1.00 85.25 125 VAL A O 1
ATOM 951 N N . ASP A 1 126 ? -6.695 -3.401 -16.847 1.00 84.75 126 ASP A N 1
ATOM 952 C CA . ASP A 1 126 ? -6.687 -4.535 -17.764 1.00 84.75 126 ASP A CA 1
ATOM 953 C C . ASP A 1 126 ? -5.499 -5.467 -17.436 1.00 84.75 126 ASP A C 1
ATOM 955 O O . ASP A 1 126 ? -4.342 -5.039 -17.535 1.00 84.75 126 ASP A O 1
ATOM 959 N N . PRO A 1 127 ? -5.745 -6.736 -17.050 1.00 81.69 127 PRO A N 1
ATOM 960 C CA . PRO A 1 127 ? -4.685 -7.670 -16.678 1.00 81.69 127 PRO A CA 1
ATOM 961 C C . PRO A 1 127 ? -3.731 -7.988 -17.838 1.00 81.69 127 PRO A C 1
ATOM 963 O O . PRO A 1 127 ? -2.607 -8.427 -17.596 1.00 81.69 127 PRO A O 1
ATOM 966 N N . SER A 1 128 ? -4.136 -7.740 -19.089 1.00 79.44 128 SER A N 1
ATOM 967 C CA . SER A 1 128 ? -3.278 -7.939 -20.261 1.00 79.44 128 SER A CA 1
ATOM 968 C C . SER A 1 128 ? -2.144 -6.914 -20.371 1.00 79.44 128 SER A C 1
ATOM 970 O O . SER A 1 128 ? -1.156 -7.163 -21.058 1.00 79.44 128 SER A O 1
ATOM 972 N N . ARG A 1 129 ? -2.230 -5.774 -19.667 1.00 78.12 129 ARG A N 1
ATOM 973 C CA . ARG A 1 129 ? -1.262 -4.674 -19.810 1.00 78.12 129 ARG A CA 1
ATOM 974 C C . ARG A 1 129 ? 0.089 -4.899 -19.132 1.00 78.12 129 ARG A C 1
ATOM 976 O O . ARG A 1 129 ? 0.956 -4.046 -19.262 1.00 78.12 129 ARG A O 1
ATOM 983 N N . HIS A 1 130 ? 0.299 -6.015 -18.430 1.00 83.75 130 HIS A N 1
ATOM 984 C CA . HIS A 1 130 ? 1.579 -6.399 -17.805 1.00 83.75 130 HIS A CA 1
ATOM 985 C C . HIS A 1 130 ? 2.327 -5.262 -17.066 1.00 83.75 130 HIS A C 1
ATOM 987 O O . HIS A 1 130 ? 3.552 -5.295 -16.943 1.00 83.75 130 HIS A O 1
ATOM 993 N N . LEU A 1 131 ? 1.606 -4.265 -16.540 1.00 91.19 131 LEU A N 1
ATOM 994 C CA . LEU A 1 131 ? 2.193 -3.161 -15.786 1.00 91.19 131 LEU A CA 1
ATOM 995 C C . LEU A 1 131 ? 2.639 -3.670 -14.417 1.00 91.19 131 LEU A C 1
ATOM 997 O O . LEU A 1 131 ? 1.846 -4.247 -13.664 1.00 91.19 131 LEU A O 1
ATOM 1001 N N . ARG A 1 132 ? 3.911 -3.443 -14.087 1.00 91.75 132 ARG A N 1
ATOM 1002 C CA . ARG A 1 132 ? 4.520 -3.886 -12.830 1.00 91.75 132 ARG A CA 1
ATOM 1003 C C . ARG A 1 132 ? 5.252 -2.740 -12.157 1.00 91.75 132 ARG A C 1
ATOM 1005 O O . ARG A 1 132 ? 5.969 -1.980 -12.805 1.00 91.75 132 ARG A O 1
ATOM 1012 N N . LEU A 1 133 ? 5.096 -2.654 -10.844 1.00 92.62 133 LEU A N 1
ATOM 1013 C CA . LEU A 1 133 ? 5.926 -1.815 -9.996 1.00 92.62 133 LEU A CA 1
ATOM 1014 C C . LEU A 1 133 ? 7.201 -2.557 -9.631 1.00 92.62 133 LEU A C 1
ATOM 1016 O O . LEU A 1 133 ? 7.161 -3.736 -9.278 1.00 92.62 133 LEU A O 1
ATOM 1020 N N . SER A 1 134 ? 8.327 -1.846 -9.659 1.00 92.06 134 SER A N 1
ATOM 1021 C CA . SER A 1 134 ? 9.605 -2.399 -9.210 1.00 92.06 134 SER A CA 1
ATOM 1022 C C . SER A 1 134 ? 9.531 -2.757 -7.729 1.00 92.06 134 SER A C 1
ATOM 1024 O O . SER A 1 134 ? 9.918 -3.859 -7.340 1.00 92.06 134 SER A O 1
ATOM 1026 N N . VAL A 1 135 ? 8.988 -1.847 -6.914 1.00 93.12 135 VAL A N 1
ATOM 1027 C CA . VAL A 1 135 ? 8.715 -2.085 -5.495 1.00 93.12 135 VAL A CA 1
ATOM 1028 C C . VAL A 1 135 ? 7.398 -1.422 -5.103 1.00 93.12 135 VAL A C 1
ATOM 1030 O O . VAL A 1 135 ? 7.145 -0.269 -5.443 1.00 93.12 135 VAL A O 1
ATOM 1033 N N . LEU A 1 136 ? 6.571 -2.139 -4.352 1.00 94.69 136 LEU A N 1
ATOM 1034 C CA . LEU A 1 136 ? 5.381 -1.616 -3.695 1.00 94.69 136 LEU A CA 1
ATOM 1035 C C . LEU A 1 136 ? 5.628 -1.557 -2.186 1.00 94.69 136 LEU A C 1
ATOM 1037 O O . LEU A 1 136 ? 5.935 -2.571 -1.563 1.00 94.69 136 LEU A O 1
ATOM 1041 N N . ILE A 1 137 ? 5.482 -0.382 -1.583 1.00 94.50 137 ILE A N 1
ATOM 1042 C CA . ILE A 1 137 ? 5.533 -0.236 -0.128 1.00 94.50 137 ILE A CA 1
ATOM 1043 C C . ILE A 1 137 ? 4.138 -0.518 0.419 1.00 94.50 137 ILE A C 1
ATOM 1045 O O . ILE A 1 137 ? 3.169 0.123 0.012 1.00 94.50 137 ILE A O 1
ATOM 1049 N N . CYS A 1 138 ? 4.047 -1.454 1.357 1.00 92.50 138 CYS A N 1
ATOM 1050 C CA . CYS A 1 138 ? 2.816 -1.830 2.040 1.00 92.50 138 CYS A CA 1
ATOM 1051 C C . CYS A 1 138 ? 2.949 -1.654 3.553 1.00 92.50 138 CYS A C 1
ATOM 1053 O O . CYS A 1 138 ? 4.052 -1.684 4.097 1.00 92.50 138 CYS A O 1
ATOM 1055 N N . ASP A 1 139 ? 1.825 -1.525 4.250 1.00 89.62 139 ASP A N 1
ATOM 1056 C CA . ASP A 1 139 ? 1.793 -1.638 5.708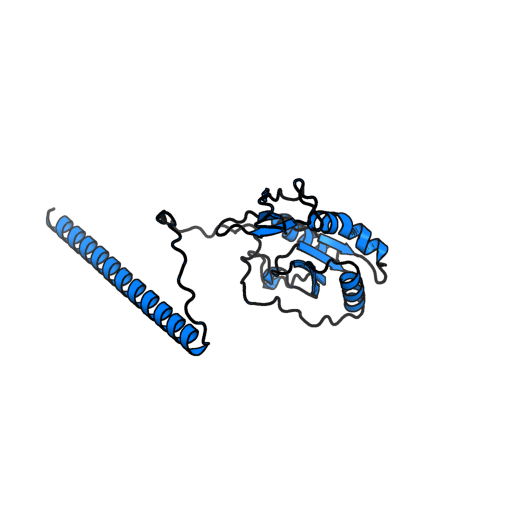 1.00 89.62 139 ASP A CA 1
ATOM 1057 C C . ASP A 1 139 ? 1.752 -3.112 6.176 1.00 89.62 139 ASP A C 1
ATOM 1059 O O . ASP A 1 139 ? 1.784 -4.060 5.386 1.00 89.62 139 ASP A O 1
ATOM 1063 N N . ARG A 1 140 ? 1.655 -3.336 7.493 1.00 85.62 140 ARG A N 1
ATOM 1064 C CA . ARG A 1 140 ? 1.532 -4.691 8.073 1.00 85.62 140 ARG A CA 1
ATOM 1065 C C . ARG A 1 140 ? 0.267 -5.449 7.668 1.00 85.62 140 ARG A C 1
ATOM 1067 O O . ARG A 1 140 ? 0.207 -6.654 7.894 1.00 85.62 140 ARG A O 1
ATOM 1074 N N . GLN A 1 141 ? -0.746 -4.759 7.156 1.00 82.44 141 GLN A N 1
ATOM 1075 C CA . GLN A 1 141 ? -1.997 -5.344 6.681 1.00 82.44 141 GLN A CA 1
ATOM 1076 C C . GLN A 1 141 ? -1.983 -5.557 5.162 1.00 82.44 141 GLN A C 1
ATOM 1078 O O . GLN A 1 141 ? -3.038 -5.840 4.601 1.00 82.44 141 GLN A O 1
ATOM 1083 N N . TRP A 1 142 ? -0.812 -5.431 4.520 1.00 86.38 142 TRP A N 1
ATOM 1084 C CA . TRP A 1 142 ? -0.641 -5.506 3.067 1.00 86.38 142 TRP A CA 1
ATOM 1085 C C . TRP A 1 142 ? -1.405 -4.420 2.304 1.00 86.38 142 TRP A C 1
ATOM 1087 O O . TRP A 1 142 ? -1.687 -4.569 1.118 1.00 86.38 142 TRP A O 1
ATOM 1097 N N . LEU A 1 143 ? -1.728 -3.303 2.964 1.00 85.94 143 LEU A N 1
ATOM 1098 C CA . LEU A 1 143 ? -2.334 -2.167 2.288 1.00 85.94 143 LEU A CA 1
ATOM 1099 C C . LEU A 1 143 ? -1.241 -1.351 1.598 1.00 85.94 143 LEU A C 1
ATOM 1101 O O . LEU A 1 143 ? -0.277 -0.958 2.263 1.00 85.94 143 LEU A O 1
ATOM 1105 N N . PRO A 1 144 ? -1.392 -1.050 0.299 1.00 91.06 144 PRO A N 1
ATOM 1106 C CA . PRO A 1 144 ? -0.421 -0.256 -0.429 1.00 91.06 144 PRO A CA 1
ATOM 1107 C C . PRO A 1 144 ? -0.371 1.170 0.119 1.00 91.06 144 PRO A C 1
ATOM 1109 O O . PRO A 1 144 ? -1.388 1.769 0.489 1.00 91.06 144 PRO A O 1
ATOM 1112 N N . VAL A 1 145 ? 0.854 1.678 0.182 1.00 91.56 145 VAL A N 1
ATOM 1113 C CA . VAL A 1 145 ? 1.220 2.982 0.732 1.00 91.56 145 VAL A CA 1
ATOM 1114 C C . VAL A 1 145 ? 1.825 3.871 -0.340 1.00 91.56 145 VAL A C 1
ATOM 1116 O O . VAL A 1 145 ? 1.450 5.031 -0.448 1.00 91.56 145 VAL A O 1
ATOM 1119 N N . ALA A 1 146 ? 2.769 3.331 -1.107 1.00 94.25 146 ALA A N 1
ATOM 1120 C CA . ALA A 1 146 ? 3.467 4.047 -2.162 1.00 94.25 146 ALA A CA 1
ATOM 1121 C C . ALA A 1 146 ? 4.022 3.056 -3.186 1.00 94.25 146 ALA A C 1
ATOM 1123 O O . ALA A 1 146 ? 4.429 1.947 -2.827 1.00 94.25 146 ALA A O 1
ATOM 1124 N N . GLY A 1 147 ? 4.066 3.466 -4.449 1.00 94.62 147 GLY A N 1
ATOM 1125 C CA . GLY A 1 147 ? 4.743 2.732 -5.512 1.00 94.62 147 GLY A CA 1
ATOM 1126 C C . GLY A 1 147 ? 6.141 3.287 -5.763 1.00 94.62 147 GLY A C 1
ATOM 1127 O O . GLY A 1 147 ? 6.375 4.487 -5.630 1.00 94.62 147 GLY A O 1
ATOM 1128 N N . ILE A 1 148 ? 7.068 2.425 -6.167 1.00 94.12 148 ILE A N 1
ATOM 1129 C CA . ILE A 1 148 ? 8.390 2.813 -6.654 1.00 94.12 148 ILE A CA 1
ATOM 1130 C C . ILE A 1 148 ? 8.613 2.184 -8.032 1.00 94.12 148 ILE A C 1
ATOM 1132 O O . ILE A 1 148 ? 8.515 0.964 -8.198 1.00 94.12 148 ILE A O 1
ATOM 1136 N N . ALA A 1 149 ? 8.959 3.024 -9.007 1.00 93.12 149 ALA A N 1
ATOM 1137 C CA . ALA A 1 149 ? 9.379 2.618 -10.342 1.00 93.12 149 ALA A CA 1
ATOM 1138 C C . ALA A 1 149 ? 10.872 2.918 -10.535 1.00 93.12 149 ALA A C 1
ATOM 1140 O O . ALA A 1 149 ? 11.308 4.069 -10.450 1.00 93.12 149 ALA A O 1
ATOM 1141 N N . ILE A 1 150 ? 11.653 1.871 -10.801 1.00 90.06 150 ILE A N 1
ATOM 1142 C CA . ILE A 1 150 ? 13.103 1.935 -11.002 1.00 90.06 150 ILE A CA 1
ATOM 1143 C C . ILE A 1 150 ? 13.396 1.584 -12.457 1.00 90.06 150 ILE A C 1
ATOM 1145 O O . ILE A 1 150 ? 13.017 0.509 -12.915 1.00 90.06 150 ILE A O 1
ATOM 1149 N N . GLY A 1 151 ? 14.065 2.482 -13.183 1.00 86.31 151 GLY A N 1
ATOM 1150 C CA . GLY A 1 151 ? 14.506 2.224 -14.562 1.00 86.31 151 GLY A CA 1
ATOM 1151 C C . GLY A 1 151 ? 13.381 2.007 -15.584 1.00 86.31 151 GLY A C 1
ATOM 1152 O O . GLY A 1 151 ? 13.648 1.544 -16.689 1.00 86.31 151 GLY A O 1
ATOM 1153 N N . ALA A 1 152 ? 12.134 2.326 -15.235 1.00 86.12 152 ALA A N 1
ATOM 1154 C CA . ALA A 1 152 ? 11.005 2.227 -16.150 1.00 86.12 152 ALA A CA 1
ATOM 1155 C C . ALA A 1 152 ? 11.064 3.324 -17.228 1.00 86.12 152 ALA A C 1
ATOM 1157 O O . ALA A 1 152 ? 11.556 4.430 -16.990 1.00 86.12 152 ALA A O 1
ATOM 1158 N N . THR A 1 153 ? 10.551 3.014 -18.421 1.00 89.12 153 THR A N 1
ATOM 1159 C CA . THR A 1 153 ? 10.451 3.987 -19.514 1.00 89.12 153 THR A CA 1
ATOM 1160 C C . THR A 1 153 ? 9.481 5.106 -19.151 1.00 89.12 153 THR A C 1
ATOM 1162 O O . THR A 1 153 ? 8.547 4.908 -18.371 1.00 89.12 153 THR A O 1
ATOM 1165 N N . GLN A 1 154 ? 9.675 6.284 -19.752 1.00 90.75 154 GLN A N 1
ATOM 1166 C CA . GLN A 1 154 ? 8.839 7.450 -19.473 1.00 90.75 154 GLN A CA 1
ATOM 1167 C C . GLN A 1 154 ? 7.341 7.155 -19.674 1.00 90.75 154 GLN A C 1
ATOM 1169 O O . GLN A 1 154 ? 6.542 7.464 -18.792 1.00 90.75 154 GLN A O 1
ATOM 1174 N N . SER A 1 155 ? 6.979 6.469 -20.762 1.00 91.12 155 SER A N 1
ATOM 1175 C CA . SER A 1 155 ? 5.591 6.093 -21.054 1.00 91.12 155 SER A CA 1
ATOM 1176 C C . SER A 1 155 ? 4.969 5.204 -19.973 1.00 91.12 155 SER A C 1
ATOM 1178 O O . SER A 1 155 ? 3.869 5.482 -19.505 1.00 91.12 155 SER A O 1
ATOM 1180 N N . VAL A 1 156 ? 5.691 4.173 -19.519 1.00 90.56 156 VAL A N 1
ATOM 1181 C CA . VAL A 1 156 ? 5.215 3.267 -18.459 1.00 90.56 156 VAL A CA 1
ATOM 1182 C C . VAL A 1 156 ? 5.058 4.023 -17.146 1.00 90.56 156 VAL A C 1
ATOM 1184 O O . VAL A 1 156 ? 4.078 3.836 -16.431 1.00 90.56 156 VAL A O 1
ATOM 1187 N N . THR A 1 157 ? 6.003 4.903 -16.818 1.00 90.75 157 THR A N 1
ATOM 1188 C CA . THR A 1 157 ? 5.915 5.687 -15.583 1.00 90.75 157 THR A CA 1
ATOM 1189 C C . THR A 1 157 ? 4.757 6.682 -15.571 1.00 90.75 157 THR A C 1
ATOM 1191 O O . THR A 1 157 ? 4.144 6.837 -14.524 1.00 90.75 157 THR A O 1
ATOM 1194 N N . GLU A 1 158 ? 4.426 7.317 -16.698 1.00 93.75 158 GLU A N 1
ATOM 1195 C CA . GLU A 1 158 ? 3.272 8.226 -16.797 1.00 93.75 158 GLU A CA 1
ATOM 1196 C C . GLU A 1 158 ? 1.942 7.470 -16.642 1.00 93.75 158 GLU A C 1
ATOM 1198 O O . GLU A 1 158 ? 1.029 7.935 -15.953 1.00 93.75 158 GLU A O 1
ATOM 1203 N N . GLU A 1 159 ? 1.843 6.263 -17.208 1.00 93.19 159 GLU A N 1
ATOM 1204 C CA . GLU A 1 159 ? 0.672 5.401 -17.019 1.00 93.19 159 GLU A CA 1
ATOM 1205 C C . GLU A 1 159 ? 0.541 4.945 -15.557 1.00 93.19 159 GLU A C 1
ATOM 1207 O O . GLU A 1 159 ? -0.539 5.041 -14.972 1.00 93.19 159 GLU A O 1
ATOM 1212 N N . LEU A 1 160 ? 1.644 4.521 -14.927 1.00 94.00 160 LEU A N 1
ATOM 1213 C CA . LEU A 1 160 ? 1.664 4.163 -13.505 1.00 94.00 160 LEU A CA 1
ATOM 1214 C C . LEU A 1 160 ? 1.264 5.340 -12.611 1.00 94.00 160 LEU A C 1
ATOM 1216 O O . LEU A 1 160 ? 0.495 5.150 -11.673 1.00 94.00 160 LEU A O 1
ATOM 1220 N N . GLU A 1 161 ? 1.764 6.540 -12.896 1.00 94.50 161 GLU A N 1
ATOM 1221 C CA . GLU A 1 161 ? 1.455 7.759 -12.145 1.00 94.50 161 GLU A CA 1
ATOM 1222 C C . GLU A 1 161 ? -0.033 8.108 -12.249 1.00 94.50 161 GLU A C 1
ATOM 1224 O O . GLU A 1 161 ? -0.672 8.407 -11.243 1.00 94.50 161 GLU A O 1
ATOM 1229 N N . THR A 1 162 ? -0.613 7.954 -13.441 1.00 93.31 162 THR A N 1
ATOM 1230 C CA . THR A 1 162 ? -2.051 8.148 -13.670 1.00 93.31 162 THR A CA 1
ATOM 1231 C C . THR A 1 162 ? -2.889 7.136 -12.882 1.00 93.31 162 THR A C 1
ATOM 1233 O O . THR A 1 162 ? -3.850 7.509 -12.207 1.00 93.31 162 THR A O 1
ATOM 1236 N N . LEU A 1 163 ? -2.521 5.850 -12.929 1.00 92.69 163 LEU A N 1
ATOM 1237 C CA . LEU A 1 163 ? -3.253 4.781 -12.241 1.00 92.69 163 LEU A CA 1
ATOM 1238 C C . LEU A 1 163 ? -3.150 4.887 -10.715 1.00 92.69 163 LEU A C 1
ATOM 1240 O O . LEU A 1 163 ? -4.151 4.734 -10.016 1.00 92.69 163 LEU A O 1
ATOM 1244 N N . LEU A 1 164 ? -1.954 5.160 -10.192 1.00 92.44 164 LEU A N 1
ATOM 1245 C CA . LEU A 1 164 ? -1.720 5.328 -8.757 1.00 92.44 164 LEU A CA 1
ATOM 1246 C C . LEU A 1 164 ? -2.340 6.628 -8.237 1.00 92.44 164 LEU A C 1
ATOM 1248 O O . LEU A 1 164 ? -2.952 6.624 -7.169 1.00 92.44 164 LEU A O 1
ATOM 1252 N N . GLY A 1 165 ? -2.279 7.708 -9.019 1.00 90.00 165 GLY A N 1
ATOM 1253 C CA . GLY A 1 165 ? -2.940 8.973 -8.708 1.00 90.00 165 GLY A CA 1
ATOM 1254 C C . GLY A 1 165 ? -4.456 8.820 -8.578 1.00 90.00 165 GLY A C 1
ATOM 1255 O O . GLY A 1 165 ? -5.044 9.357 -7.641 1.00 90.00 165 GLY A O 1
ATOM 1256 N N . ALA A 1 166 ? -5.085 8.002 -9.431 1.00 87.88 166 ALA A N 1
ATOM 1257 C CA . ALA A 1 166 ? -6.519 7.713 -9.347 1.00 87.88 166 ALA A CA 1
ATOM 1258 C C . ALA A 1 166 ? -6.933 7.038 -8.024 1.00 87.88 166 ALA A C 1
ATOM 1260 O O . ALA A 1 166 ? -8.054 7.240 -7.558 1.00 87.88 166 ALA A O 1
ATOM 1261 N N . VAL A 1 167 ? -6.029 6.279 -7.390 1.00 86.56 167 VAL A N 1
ATOM 1262 C CA . VAL A 1 167 ? -6.252 5.646 -6.076 1.00 86.56 167 VAL A CA 1
ATOM 1263 C C . VAL A 1 167 ? -5.616 6.414 -4.909 1.00 86.56 167 VAL A C 1
ATOM 1265 O O . VAL A 1 167 ? -5.663 5.945 -3.771 1.00 86.56 167 VAL A O 1
ATOM 1268 N N . GLY A 1 168 ? -5.038 7.593 -5.163 1.00 87.56 168 GLY A N 1
ATOM 1269 C CA . GLY A 1 168 ? -4.402 8.433 -4.146 1.00 87.56 168 GLY A CA 1
ATOM 1270 C C . GLY A 1 168 ? -3.092 7.867 -3.588 1.00 87.56 168 GLY A C 1
ATOM 1271 O O . GLY A 1 168 ? -2.762 8.124 -2.430 1.00 87.56 168 GLY A O 1
ATOM 1272 N N . LEU A 1 169 ? -2.365 7.071 -4.376 1.00 91.31 169 LEU A N 1
ATOM 1273 C CA . LEU A 1 169 ? -1.053 6.539 -4.013 1.00 91.31 169 LEU A CA 1
ATOM 1274 C C . LEU A 1 169 ? 0.060 7.333 -4.717 1.00 91.31 169 LEU A C 1
ATOM 1276 O O . LEU A 1 169 ? 0.000 7.511 -5.932 1.00 91.31 169 LEU A O 1
ATOM 1280 N N . PRO A 1 170 ? 1.104 7.779 -3.999 1.00 94.12 170 PRO A N 1
ATOM 1281 C CA . PRO A 1 170 ? 2.254 8.413 -4.628 1.00 94.12 170 PRO A CA 1
ATOM 1282 C C . PRO A 1 170 ? 3.112 7.383 -5.378 1.00 94.12 170 PRO A C 1
ATOM 1284 O O . PRO A 1 170 ? 3.287 6.245 -4.925 1.00 94.12 170 PRO A O 1
ATOM 1287 N N . LEU A 1 171 ? 3.690 7.807 -6.505 1.00 95.25 171 LEU A N 1
ATOM 1288 C CA . LEU A 1 171 ? 4.690 7.055 -7.263 1.00 95.25 171 LEU A CA 1
ATOM 1289 C C . LEU A 1 171 ? 6.051 7.755 -7.177 1.00 95.25 171 LEU A C 1
ATOM 1291 O O . LEU A 1 171 ? 6.196 8.900 -7.594 1.00 95.25 171 LEU A O 1
ATOM 1295 N N . TYR A 1 172 ? 7.067 7.041 -6.699 1.00 94.38 172 TYR A N 1
ATOM 1296 C CA . TYR A 1 172 ? 8.449 7.515 -6.672 1.00 94.38 172 TYR A CA 1
ATOM 1297 C C . TYR A 1 172 ? 9.239 6.949 -7.850 1.00 94.38 172 TYR A C 1
ATOM 1299 O O . TYR A 1 172 ? 9.256 5.737 -8.080 1.00 94.38 172 TYR A O 1
ATOM 1307 N N . ARG A 1 173 ? 9.903 7.831 -8.599 1.00 93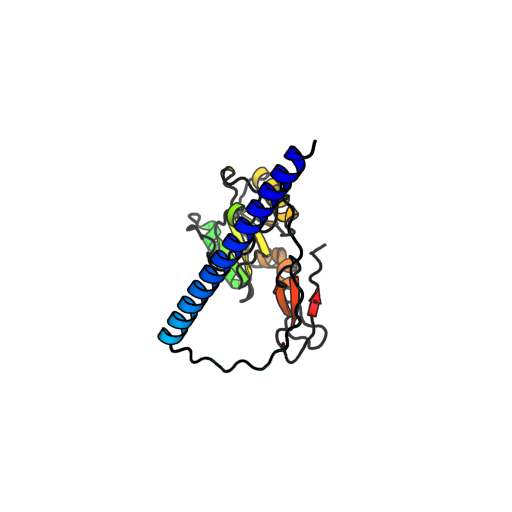.19 173 ARG A N 1
ATOM 1308 C CA . ARG A 1 173 ? 10.642 7.487 -9.820 1.00 93.19 173 ARG A CA 1
ATOM 1309 C C . ARG A 1 173 ? 12.139 7.575 -9.546 1.00 93.19 173 ARG A C 1
ATOM 1311 O O . ARG A 1 173 ? 12.622 8.606 -9.088 1.00 93.19 173 ARG A O 1
ATOM 1318 N N . PHE A 1 174 ? 12.869 6.509 -9.865 1.00 90.44 174 PHE A N 1
ATOM 1319 C CA . PHE A 1 174 ? 14.327 6.480 -9.772 1.00 90.44 174 PHE A CA 1
ATOM 1320 C C . PHE A 1 174 ? 14.931 6.042 -11.105 1.00 90.44 174 PHE A C 1
ATOM 1322 O O . PHE A 1 174 ? 14.747 4.913 -11.565 1.00 90.44 174 PHE A O 1
ATOM 1329 N N . SER A 1 175 ? 15.672 6.951 -11.732 1.00 81.19 175 SER A N 1
ATOM 1330 C CA . SER A 1 175 ? 16.463 6.681 -12.928 1.00 81.19 175 SER A CA 1
ATOM 1331 C C . SER A 1 175 ? 17.921 6.454 -12.523 1.00 81.19 175 SER A C 1
ATOM 1333 O O . SER A 1 175 ? 18.624 7.413 -12.213 1.00 81.19 175 SER A O 1
ATOM 1335 N N . GLY A 1 176 ? 18.389 5.203 -12.506 1.00 71.94 176 GLY A N 1
ATOM 1336 C CA . GLY A 1 176 ? 19.817 4.904 -12.357 1.00 71.94 176 GLY A CA 1
ATOM 1337 C C . GLY A 1 176 ? 20.159 3.704 -11.474 1.00 71.94 176 GLY A C 1
ATOM 1338 O O . GLY A 1 176 ? 19.359 3.223 -10.670 1.00 71.94 176 GLY A O 1
ATOM 1339 N N . SER A 1 177 ? 21.396 3.234 -11.634 1.00 67.88 177 SER A N 1
ATOM 1340 C CA . SER A 1 177 ? 21.955 2.059 -10.961 1.00 67.88 177 SER A CA 1
ATOM 1341 C C . SER A 1 177 ? 22.485 2.324 -9.545 1.00 67.88 177 SER A C 1
ATOM 1343 O O . SER A 1 177 ? 22.776 1.368 -8.834 1.00 67.88 177 SER A O 1
ATOM 1345 N N . ALA A 1 178 ? 22.598 3.585 -9.113 1.00 67.06 178 ALA A N 1
ATOM 1346 C CA . ALA A 1 178 ? 23.268 3.947 -7.861 1.00 67.06 178 ALA A CA 1
ATOM 1347 C C . ALA A 1 178 ? 22.549 5.073 -7.100 1.00 67.06 178 ALA A C 1
ATOM 1349 O O . ALA A 1 178 ? 23.096 6.156 -6.894 1.00 67.06 178 ALA A O 1
ATOM 1350 N N . VAL A 1 179 ? 21.309 4.835 -6.672 1.00 82.81 179 VAL A N 1
ATOM 1351 C CA . VAL A 1 179 ? 20.655 5.726 -5.705 1.00 82.81 179 VAL A CA 1
ATOM 1352 C C . VAL A 1 179 ? 21.131 5.344 -4.309 1.00 82.81 179 VAL A C 1
ATOM 1354 O O . VAL A 1 179 ? 20.894 4.236 -3.838 1.00 82.81 179 VAL A O 1
ATOM 1357 N N . GLY A 1 180 ? 21.828 6.267 -3.648 1.00 88.19 180 GLY A N 1
ATOM 1358 C CA . GLY A 1 180 ? 22.262 6.082 -2.267 1.00 88.19 180 GLY A CA 1
ATOM 1359 C C . GLY A 1 180 ? 21.098 6.125 -1.273 1.00 88.19 180 GLY A C 1
ATOM 1360 O O . GLY A 1 180 ? 20.044 6.706 -1.544 1.00 88.19 180 GLY A O 1
ATOM 1361 N N . ALA A 1 181 ? 21.322 5.572 -0.076 1.00 89.06 181 ALA A N 1
ATOM 1362 C CA . ALA A 1 181 ? 20.339 5.558 1.009 1.00 89.06 181 ALA A CA 1
ATOM 1363 C C . ALA A 1 181 ? 19.794 6.959 1.342 1.00 89.06 181 ALA A C 1
ATOM 1365 O O . ALA A 1 181 ? 18.601 7.121 1.559 1.00 89.06 181 ALA A O 1
ATOM 1366 N N . SER A 1 182 ? 20.644 7.990 1.333 1.00 89.62 182 SER A N 1
ATOM 1367 C CA . SER A 1 182 ? 20.246 9.371 1.637 1.00 89.62 182 SER A CA 1
ATOM 1368 C C . SER A 1 182 ? 19.245 9.946 0.632 1.00 89.62 182 SER A C 1
ATOM 1370 O O . SER A 1 182 ? 18.268 10.575 1.034 1.00 89.62 182 SER A O 1
ATOM 1372 N N . ALA A 1 183 ? 19.455 9.704 -0.663 1.00 90.75 183 ALA A N 1
ATOM 1373 C CA . ALA A 1 183 ? 18.553 10.156 -1.718 1.00 90.75 183 ALA A CA 1
ATOM 1374 C C . ALA A 1 183 ? 17.196 9.447 -1.622 1.00 90.75 183 ALA A C 1
ATOM 1376 O O . ALA A 1 183 ? 16.151 10.084 -1.746 1.00 90.75 183 ALA A O 1
ATOM 1377 N N . LEU A 1 184 ? 17.213 8.144 -1.326 1.00 91.62 184 LEU A N 1
ATOM 1378 C CA . LEU A 1 184 ? 16.004 7.354 -1.126 1.00 91.62 184 LEU A CA 1
ATOM 1379 C C . LEU A 1 184 ? 15.221 7.821 0.110 1.00 91.62 184 LEU A C 1
ATOM 1381 O O . LEU A 1 184 ? 14.018 8.049 0.019 1.00 91.62 184 LEU A O 1
ATOM 1385 N N . THR A 1 185 ? 15.903 8.049 1.237 1.00 92.44 185 THR A N 1
ATOM 1386 C CA . THR A 1 185 ? 15.293 8.604 2.454 1.00 92.44 185 THR A CA 1
ATOM 1387 C C . THR A 1 185 ? 14.693 9.982 2.199 1.00 92.44 185 THR A C 1
ATOM 1389 O O . THR A 1 185 ? 13.562 10.227 2.604 1.00 92.44 185 THR A O 1
ATOM 1392 N N . SER A 1 186 ? 15.405 10.870 1.499 1.00 93.25 186 SER A N 1
ATOM 1393 C CA . SER A 1 186 ? 14.900 12.212 1.185 1.00 93.25 186 SER A CA 1
ATOM 1394 C C . SER A 1 186 ? 13.678 12.171 0.269 1.00 93.25 186 SER A C 1
ATOM 1396 O O . SER A 1 186 ? 12.757 12.958 0.458 1.00 93.25 186 SER A O 1
ATOM 1398 N N . ALA A 1 187 ? 13.651 11.264 -0.710 1.00 92.62 187 ALA A N 1
ATOM 1399 C CA . ALA A 1 187 ? 12.510 11.108 -1.608 1.00 92.62 187 ALA A CA 1
ATOM 1400 C C . ALA A 1 187 ? 11.289 10.524 -0.880 1.00 92.62 187 ALA A C 1
ATOM 1402 O O . ALA A 1 187 ? 10.163 10.963 -1.101 1.00 92.62 187 ALA A O 1
ATOM 1403 N N . LEU A 1 188 ? 11.511 9.557 0.016 1.00 92.94 188 LEU A N 1
ATOM 1404 C CA . LEU A 1 188 ? 10.450 8.898 0.779 1.00 92.94 188 LEU A CA 1
ATOM 1405 C C . LEU A 1 188 ? 10.014 9.675 2.026 1.00 92.94 188 LEU A C 1
ATOM 1407 O O . LEU A 1 188 ? 8.976 9.335 2.592 1.00 92.94 188 LEU A O 1
ATOM 1411 N N . ALA A 1 189 ? 10.752 10.712 2.435 1.00 91.50 189 ALA A N 1
ATOM 1412 C CA . ALA A 1 189 ? 10.471 11.542 3.605 1.00 91.50 189 ALA A CA 1
ATOM 1413 C C . ALA A 1 189 ? 8.983 11.906 3.776 1.00 91.50 189 ALA A C 1
ATOM 1415 O O . ALA A 1 189 ? 8.443 11.574 4.829 1.00 91.50 189 ALA A O 1
ATOM 1416 N N . PRO A 1 190 ? 8.260 12.451 2.774 1.00 89.25 190 PRO A N 1
ATOM 1417 C CA . PRO A 1 190 ? 6.846 12.802 2.949 1.00 89.25 190 PRO A CA 1
ATOM 1418 C C . PRO A 1 190 ? 5.955 11.593 3.267 1.00 89.25 190 PRO A C 1
ATOM 1420 O O . PRO A 1 190 ? 5.058 11.677 4.106 1.00 89.25 190 PRO A O 1
ATOM 1423 N N . THR A 1 191 ? 6.221 10.437 2.650 1.00 88.81 191 THR A N 1
ATOM 1424 C CA . THR A 1 191 ? 5.505 9.199 2.986 1.00 88.81 191 THR A CA 1
ATOM 1425 C C . THR A 1 191 ? 5.885 8.737 4.392 1.00 88.81 191 THR A C 1
ATOM 1427 O O . THR A 1 191 ? 5.015 8.420 5.198 1.00 88.81 191 THR A O 1
ATOM 1430 N N . LEU A 1 192 ? 7.172 8.726 4.731 1.00 87.62 192 LEU A N 1
ATOM 1431 C CA . LEU A 1 192 ? 7.649 8.262 6.034 1.00 87.62 192 LEU A CA 1
ATOM 1432 C C . LEU A 1 192 ? 7.134 9.126 7.189 1.00 87.62 192 LEU A C 1
ATOM 1434 O O . LEU A 1 192 ? 6.670 8.581 8.189 1.00 87.62 192 LEU A O 1
ATOM 1438 N N . GLU A 1 193 ? 7.153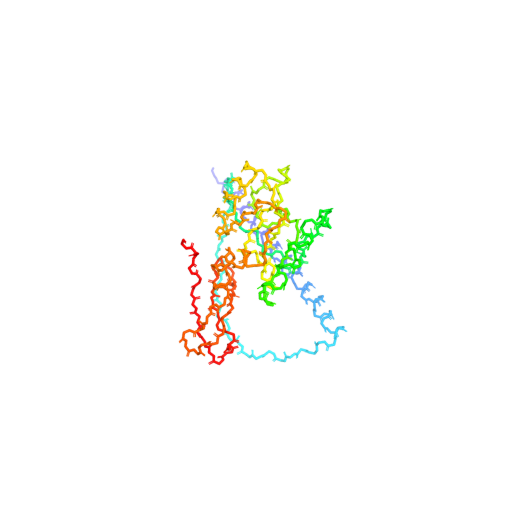 10.448 7.040 1.00 86.62 193 GLU A N 1
ATOM 1439 C CA . GLU A 1 193 ? 6.625 11.403 8.017 1.00 86.62 193 GLU A CA 1
ATOM 1440 C C . GLU A 1 193 ? 5.130 11.190 8.253 1.00 86.62 193 GLU A C 1
ATOM 1442 O O . GLU A 1 193 ? 4.676 11.143 9.400 1.00 86.62 193 GLU A O 1
ATOM 1447 N N . PHE A 1 194 ? 4.365 10.960 7.181 1.00 82.88 194 PHE A N 1
ATOM 1448 C CA . PHE A 1 194 ? 2.947 10.636 7.286 1.00 82.88 194 PHE A CA 1
ATOM 1449 C C . PHE A 1 194 ? 2.703 9.371 8.129 1.00 82.88 194 PHE A C 1
ATOM 1451 O O . PHE A 1 194 ? 1.782 9.348 8.949 1.00 82.88 194 PHE A O 1
ATOM 1458 N N . TRP A 1 195 ? 3.554 8.344 8.003 1.00 79.88 195 TRP A N 1
ATOM 1459 C CA . TRP A 1 195 ? 3.461 7.103 8.789 1.00 79.88 195 TRP A CA 1
ATOM 1460 C C . TRP A 1 195 ? 4.032 7.190 10.206 1.00 79.88 195 TRP A C 1
ATOM 1462 O O . TRP A 1 195 ? 3.680 6.370 11.058 1.00 79.88 195 TRP A O 1
ATOM 1472 N N . GLN A 1 196 ? 4.855 8.198 10.488 1.00 84.69 196 GLN A N 1
ATOM 1473 C CA . GLN A 1 196 ? 5.443 8.452 11.806 1.00 84.69 196 GLN A CA 1
ATOM 1474 C C . GLN A 1 196 ? 4.637 9.454 12.646 1.00 84.69 196 GLN A C 1
ATOM 1476 O O . GLN A 1 196 ? 5.077 9.865 13.721 1.00 84.69 196 GLN A O 1
ATOM 1481 N N . ARG A 1 197 ? 3.427 9.819 12.203 1.00 87.31 197 ARG A N 1
ATOM 1482 C CA . ARG A 1 197 ? 2.564 10.779 12.896 1.00 87.31 197 ARG A CA 1
ATOM 1483 C C . ARG A 1 197 ? 2.332 10.408 14.367 1.00 87.31 197 ARG A C 1
ATOM 1485 O O . ARG A 1 197 ? 1.909 9.296 14.707 1.00 87.31 197 ARG A O 1
ATOM 1492 N N . THR A 1 198 ? 2.546 11.385 15.242 1.00 92.75 198 THR A N 1
ATOM 1493 C CA . THR A 1 198 ? 2.313 11.275 16.684 1.00 92.75 198 THR A CA 1
ATOM 1494 C C . THR A 1 198 ? 0.923 11.782 17.067 1.00 92.75 198 THR A C 1
ATOM 1496 O O . THR A 1 198 ? 0.318 12.628 16.408 1.00 92.75 198 THR A O 1
ATOM 1499 N N . CYS A 1 199 ? 0.374 11.211 18.135 1.00 94.31 199 CYS A N 1
ATOM 1500 C CA . CYS A 1 199 ? -0.928 11.569 18.669 1.00 94.31 199 CYS A CA 1
ATOM 1501 C C . CYS A 1 199 ? -0.854 12.942 19.355 1.00 94.31 199 CYS A C 1
ATOM 1503 O O . CYS A 1 199 ? -0.046 13.097 20.270 1.00 94.31 199 CYS A O 1
ATOM 1505 N N . PRO A 1 200 ? -1.732 13.907 19.027 1.00 95.38 200 PRO A N 1
ATOM 1506 C CA . PRO A 1 200 ? -1.699 15.238 19.636 1.00 95.38 200 PRO A CA 1
ATOM 1507 C C . PRO A 1 200 ? -2.037 15.226 21.135 1.00 95.38 200 PRO A C 1
ATOM 1509 O O . PRO A 1 200 ? -1.673 16.151 21.847 1.00 95.38 200 PRO A O 1
ATOM 1512 N N . ALA A 1 201 ? -2.717 14.186 21.631 1.00 96.69 201 ALA A N 1
ATOM 1513 C CA . ALA A 1 201 ? -3.126 14.106 23.033 1.00 96.69 201 ALA A CA 1
ATOM 1514 C C . ALA A 1 201 ? -2.063 13.496 23.960 1.00 96.69 201 ALA A C 1
ATOM 1516 O O . ALA A 1 201 ? -2.043 13.800 25.146 1.00 96.69 201 ALA A O 1
ATOM 1517 N N . CYS A 1 202 ? -1.213 12.594 23.458 1.00 96.19 202 CYS A N 1
ATOM 1518 C CA . CYS A 1 202 ? -0.254 11.866 24.304 1.00 96.19 202 CYS A CA 1
ATOM 1519 C C . CYS A 1 202 ? 1.143 11.704 23.694 1.00 96.19 202 CYS A C 1
ATOM 1521 O O . CYS A 1 202 ? 1.956 10.974 24.253 1.00 96.19 202 CYS A O 1
ATOM 1523 N N . ALA A 1 203 ? 1.406 12.312 22.534 1.00 95.00 203 ALA A N 1
ATOM 1524 C CA . ALA A 1 203 ? 2.653 12.234 21.766 1.00 95.00 203 ALA A CA 1
ATOM 1525 C C . ALA A 1 203 ? 3.096 10.823 21.322 1.00 95.00 203 ALA A C 1
ATOM 1527 O O . ALA A 1 203 ? 4.126 10.671 20.670 1.00 95.00 203 ALA A O 1
ATOM 1528 N N . LYS A 1 204 ? 2.318 9.774 21.608 1.00 92.25 204 LYS A N 1
ATOM 1529 C CA . LYS A 1 204 ? 2.613 8.403 21.168 1.00 92.25 204 LYS A CA 1
ATOM 1530 C C . LYS A 1 204 ? 2.290 8.214 19.682 1.00 92.25 204 LYS A C 1
ATOM 1532 O O . LYS A 1 204 ? 1.376 8.870 19.184 1.00 92.25 204 LYS A O 1
ATOM 1537 N N . PRO A 1 205 ? 2.971 7.304 18.967 1.00 90.44 205 PRO A N 1
ATOM 1538 C CA . PRO A 1 205 ? 2.710 7.065 17.549 1.00 90.44 205 PRO A CA 1
ATOM 1539 C C . PRO A 1 205 ? 1.266 6.617 17.295 1.00 90.44 205 PRO A C 1
ATOM 1541 O O . PRO A 1 205 ? 0.647 5.928 18.115 1.00 90.44 205 PRO A O 1
ATOM 1544 N N . MET A 1 206 ? 0.732 6.993 16.137 1.00 92.44 206 MET A N 1
ATOM 1545 C CA . MET A 1 206 ? -0.579 6.549 15.665 1.00 92.44 206 MET A CA 1
ATOM 1546 C C . MET A 1 206 ? -0.441 5.367 14.690 1.00 92.44 206 MET A C 1
ATOM 1548 O O . MET A 1 206 ? 0.651 5.014 14.246 1.00 92.44 206 MET A O 1
ATOM 1552 N N . ARG A 1 207 ? -1.553 4.689 14.402 1.00 87.31 207 ARG A N 1
ATOM 1553 C CA . ARG A 1 207 ? -1.671 3.660 13.356 1.00 87.31 207 ARG A CA 1
ATOM 1554 C C . ARG A 1 207 ? -2.921 3.915 12.524 1.00 87.31 207 ARG A C 1
ATOM 1556 O O . ARG A 1 207 ? -3.929 4.345 13.085 1.00 87.31 207 ARG A O 1
ATOM 1563 N N . GLN A 1 208 ? -2.892 3.625 11.228 1.00 86.06 208 GLN A N 1
ATOM 1564 C CA . GLN A 1 208 ? -4.117 3.638 10.433 1.00 86.06 208 GLN A CA 1
ATOM 1565 C C . GLN A 1 208 ? -4.965 2.403 10.738 1.00 86.06 208 GLN A C 1
ATOM 1567 O O . GLN A 1 208 ? -4.454 1.314 11.002 1.00 86.06 208 GLN A O 1
ATOM 1572 N N . LYS A 1 209 ? -6.282 2.583 10.724 1.00 83.44 209 LYS A N 1
ATOM 1573 C CA . LYS A 1 209 ? -7.258 1.503 10.784 1.00 83.44 209 LYS A CA 1
ATOM 1574 C C . LYS A 1 209 ? -8.370 1.809 9.789 1.00 83.44 209 LYS A C 1
ATOM 1576 O O . LYS A 1 209 ? -8.946 2.896 9.826 1.00 83.44 209 LYS A O 1
ATOM 1581 N N . GLY A 1 210 ? -8.674 0.851 8.918 1.00 78.19 210 GLY A N 1
ATOM 1582 C CA . GLY A 1 210 ? -9.865 0.919 8.073 1.00 78.19 210 GLY A CA 1
ATOM 1583 C C . GLY A 1 210 ? -11.135 0.801 8.918 1.00 78.19 210 GLY A C 1
ATOM 1584 O O . GLY A 1 210 ? -11.209 -0.030 9.834 1.00 78.19 210 GLY A O 1
ATOM 1585 N N . LEU A 1 211 ? -12.135 1.632 8.630 1.00 77.38 211 LEU A N 1
ATOM 1586 C CA . LEU A 1 211 ? -13.469 1.476 9.202 1.00 77.38 211 LEU A CA 1
ATOM 1587 C C . LEU A 1 211 ? -14.197 0.345 8.464 1.00 77.38 211 LEU A C 1
ATOM 1589 O O . LEU A 1 211 ? -14.158 0.253 7.243 1.00 77.38 211 LEU A O 1
ATOM 1593 N N . ARG A 1 212 ? -14.861 -0.558 9.199 1.00 76.00 212 ARG A N 1
ATOM 1594 C CA . ARG A 1 212 ? -15.637 -1.628 8.550 1.00 76.00 212 ARG A CA 1
ATOM 1595 C C . ARG A 1 212 ? -16.775 -1.009 7.730 1.00 76.00 212 ARG A C 1
ATOM 1597 O O . ARG A 1 212 ? -17.570 -0.252 8.280 1.00 76.00 212 ARG A O 1
ATOM 1604 N N . GLY A 1 213 ? -16.864 -1.383 6.454 1.00 73.25 213 GLY A N 1
ATOM 1605 C CA . GLY A 1 213 ? -17.961 -1.000 5.560 1.00 73.25 213 GLY A CA 1
ATOM 1606 C C . GLY A 1 213 ? -17.866 0.406 4.962 1.00 73.25 213 GLY A C 1
ATOM 1607 O O . GLY A 1 213 ? -18.855 0.876 4.406 1.00 73.25 213 GLY A O 1
ATOM 1608 N N . ARG A 1 214 ? -16.724 1.095 5.091 1.00 66.38 214 ARG A N 1
ATOM 1609 C CA . ARG A 1 214 ? -16.443 2.362 4.397 1.00 66.38 214 ARG A CA 1
ATOM 1610 C C . ARG A 1 214 ? -14.984 2.390 3.951 1.00 66.38 214 ARG A C 1
ATOM 1612 O O . ARG A 1 214 ? -14.118 1.981 4.717 1.00 66.38 214 ARG A O 1
ATOM 1619 N N . ASP A 1 215 ? -14.712 2.998 2.800 1.00 67.12 215 ASP A N 1
ATOM 1620 C CA . ASP A 1 215 ? -13.346 3.211 2.281 1.00 67.12 215 ASP A CA 1
ATOM 1621 C C . ASP A 1 215 ? -12.567 4.292 3.054 1.00 67.12 215 ASP A C 1
ATOM 1623 O O . ASP A 1 215 ? -11.481 4.718 2.663 1.00 67.12 215 ASP A O 1
ATOM 1627 N N . SER A 1 216 ? -13.109 4.761 4.182 1.00 77.00 216 SER A N 1
ATOM 1628 C CA . SER A 1 216 ? -12.458 5.749 5.024 1.00 77.00 216 SER A CA 1
ATOM 1629 C C . SER A 1 216 ? -11.487 5.098 6.007 1.00 77.00 216 SER A C 1
ATOM 1631 O O . SER A 1 216 ? -11.793 4.143 6.732 1.00 77.00 216 SER A O 1
ATOM 1633 N N . ARG A 1 217 ? -10.284 5.669 6.061 1.00 82.25 217 ARG A N 1
ATOM 1634 C CA . ARG A 1 217 ? -9.244 5.305 7.023 1.00 82.25 217 ARG A CA 1
ATOM 1635 C C . ARG A 1 217 ? -9.211 6.327 8.153 1.00 82.25 217 ARG A C 1
ATOM 1637 O O . ARG A 1 217 ? -9.454 7.518 7.955 1.00 82.25 217 ARG A O 1
ATOM 1644 N N . VAL A 1 218 ? -8.901 5.857 9.356 1.00 91.00 218 VAL A N 1
ATOM 1645 C CA . VAL A 1 218 ? -8.712 6.717 10.528 1.00 91.00 218 VAL A CA 1
ATOM 1646 C C . VAL A 1 218 ? -7.378 6.419 11.196 1.00 91.00 218 VAL A C 1
ATOM 1648 O O . VAL A 1 218 ? -6.974 5.263 11.325 1.00 91.00 218 VAL A O 1
ATOM 1651 N N . TRP A 1 219 ? -6.695 7.464 11.642 1.00 90.38 219 TRP A N 1
ATOM 1652 C CA . TRP A 1 219 ? -5.559 7.366 12.542 1.00 90.38 219 TRP A CA 1
ATOM 1653 C C . TRP A 1 219 ? -6.066 7.101 13.954 1.00 90.38 219 TRP A C 1
ATOM 1655 O O . TRP A 1 219 ? -6.798 7.907 14.521 1.00 90.38 219 TRP A O 1
ATOM 1665 N N . VAL A 1 220 ? -5.653 5.985 14.540 1.00 92.25 220 VAL A N 1
ATOM 1666 C CA . VAL A 1 220 ? -5.957 5.602 15.921 1.00 92.25 220 VAL A CA 1
ATOM 1667 C C . VAL A 1 220 ? -4.660 5.618 16.718 1.00 92.25 220 VAL A C 1
ATOM 1669 O O . VAL A 1 220 ? -3.646 5.086 16.263 1.00 92.25 220 VAL A O 1
ATOM 1672 N N . CYS A 1 221 ? -4.673 6.211 17.912 1.00 93.75 221 CYS A N 1
ATOM 1673 C CA . CYS A 1 221 ? -3.521 6.157 18.812 1.00 93.75 221 CYS A CA 1
ATOM 1674 C C . CYS A 1 221 ? -3.110 4.699 19.108 1.00 93.75 221 CYS A C 1
ATOM 1676 O O . CYS A 1 221 ? -3.967 3.827 19.279 1.00 93.75 221 CYS A O 1
ATOM 1678 N N . ARG A 1 222 ? -1.801 4.408 19.187 1.00 89.94 222 ARG A N 1
ATOM 1679 C CA . ARG A 1 222 ? -1.333 3.057 19.551 1.00 89.94 222 ARG A CA 1
ATOM 1680 C C . ARG A 1 222 ? -1.630 2.681 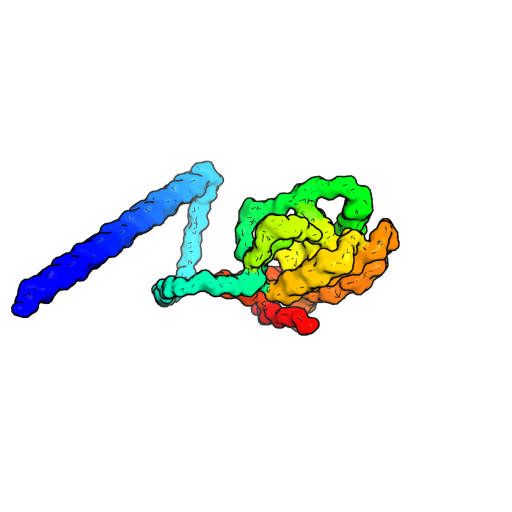20.998 1.00 89.94 222 ARG A C 1
ATOM 1682 O O . ARG A 1 222 ? -1.855 1.506 21.253 1.00 89.94 222 ARG A O 1
ATOM 1689 N N . SER A 1 223 ? -1.692 3.647 21.914 1.00 93.12 223 SER A N 1
ATOM 1690 C CA . SER A 1 223 ? -2.152 3.417 23.293 1.00 93.12 223 SER A CA 1
ATOM 1691 C C . SER A 1 223 ? -3.669 3.438 23.402 1.00 93.12 223 SER A C 1
ATOM 1693 O O . SER A 1 223 ? -4.208 4.040 24.312 1.00 93.12 223 SER A O 1
ATOM 1695 N N . TYR A 1 224 ? -4.383 2.869 22.439 1.00 89.69 224 TYR A N 1
ATOM 1696 C CA . TYR A 1 224 ? -5.790 2.551 22.640 1.00 89.69 224 TYR A CA 1
ATOM 1697 C C . TYR A 1 224 ? -5.857 1.227 23.424 1.00 89.69 224 TYR A C 1
ATOM 1699 O O . TYR A 1 224 ? -5.233 0.266 22.966 1.00 89.69 224 TYR A O 1
ATOM 1707 N N . PRO A 1 225 ? -6.636 1.118 24.520 1.00 93.88 225 PRO A N 1
ATOM 1708 C CA . PRO A 1 225 ? -7.774 1.971 24.886 1.00 93.88 225 PRO A CA 1
ATOM 1709 C C . PRO A 1 225 ? -7.477 3.154 25.823 1.00 93.88 225 PRO A C 1
ATOM 1711 O O . PRO A 1 225 ? -8.398 3.932 26.083 1.00 93.88 225 PRO A O 1
ATOM 1714 N N . GLU A 1 226 ? -6.249 3.313 26.324 1.00 96.88 226 GLU A N 1
ATOM 1715 C CA . GLU A 1 226 ? -5.897 4.350 27.312 1.00 96.88 226 GLU A CA 1
ATOM 1716 C C . GLU A 1 226 ? -6.023 5.779 26.745 1.00 96.88 226 GLU A C 1
ATOM 1718 O O . GLU A 1 226 ? -6.430 6.711 27.432 1.00 96.88 226 GLU A O 1
ATOM 1723 N N . CYS A 1 227 ? -5.720 5.947 25.461 1.00 95.81 227 CYS A N 1
ATOM 1724 C CA . CYS A 1 227 ? -5.844 7.161 24.674 1.00 95.81 227 CYS A CA 1
ATOM 1725 C C . CYS A 1 227 ? -6.804 6.895 23.508 1.00 95.81 227 CYS A C 1
ATOM 1727 O O . CYS A 1 227 ? -6.488 6.177 22.556 1.00 95.81 227 CYS A O 1
ATOM 1729 N N . ARG A 1 228 ? -7.998 7.493 23.578 1.00 96.31 228 ARG A N 1
ATOM 1730 C CA . ARG A 1 228 ? -9.088 7.299 22.605 1.00 96.31 228 ARG A CA 1
ATOM 1731 C C . ARG A 1 228 ? -9.063 8.294 21.443 1.00 96.31 228 ARG A C 1
ATOM 1733 O O . ARG A 1 228 ? -10.058 8.439 20.742 1.00 96.31 228 ARG A O 1
ATOM 1740 N N . THR A 1 229 ? -7.946 8.988 21.239 1.00 96.19 229 THR A N 1
ATOM 1741 C CA . THR A 1 229 ? -7.799 9.945 20.141 1.00 96.19 229 THR A CA 1
ATOM 1742 C C . THR A 1 229 ? -7.849 9.222 18.798 1.00 96.19 229 THR A C 1
ATOM 1744 O O . THR A 1 229 ? -7.051 8.317 18.529 1.00 96.19 229 THR A O 1
ATOM 1747 N N . VAL A 1 230 ? -8.787 9.655 17.959 1.00 92.81 230 VAL A N 1
ATOM 1748 C CA . VAL A 1 230 ? -8.968 9.204 16.580 1.00 92.81 230 VAL A CA 1
ATOM 1749 C C . VAL A 1 230 ? -8.974 10.436 15.684 1.00 92.81 230 VAL A C 1
ATOM 1751 O O . VAL A 1 230 ? -9.682 11.396 15.973 1.00 92.81 230 VAL A O 1
ATOM 1754 N N . ILE A 1 231 ? -8.180 10.419 14.616 1.00 92.81 231 ILE A N 1
ATOM 1755 C CA . ILE A 1 231 ? -8.086 11.516 13.645 1.00 92.81 231 ILE A CA 1
ATOM 1756 C C . ILE A 1 231 ? -8.466 10.954 12.271 1.00 92.81 231 ILE A C 1
ATOM 1758 O O . ILE A 1 231 ? -7.932 9.912 11.886 1.00 92.81 231 ILE A O 1
ATOM 1762 N N . PRO A 1 232 ? -9.379 11.582 11.516 1.00 88.31 232 PRO A N 1
ATOM 1763 C CA . PRO A 1 232 ? -9.668 11.147 10.154 1.00 88.31 232 PRO A CA 1
ATOM 1764 C C . PRO A 1 232 ? -8.412 11.258 9.278 1.00 88.31 232 PRO A C 1
ATOM 1766 O O . PRO A 1 232 ? -7.648 12.218 9.393 1.00 88.31 232 PRO A O 1
ATOM 1769 N N . VAL A 1 233 ? -8.179 10.269 8.412 1.00 84.12 233 VAL A N 1
ATOM 1770 C CA . VAL A 1 233 ? -7.149 10.385 7.375 1.00 84.12 233 VAL A CA 1
ATOM 1771 C C . VAL A 1 233 ? -7.720 11.301 6.297 1.00 84.12 233 VAL A C 1
ATOM 1773 O O . VAL A 1 233 ? -8.586 10.885 5.531 1.00 84.12 233 VAL A O 1
ATOM 1776 N N . SER A 1 234 ? -7.280 12.557 6.261 1.00 70.25 234 SER A N 1
ATOM 1777 C CA . SER A 1 234 ? -7.429 13.357 5.048 1.00 70.25 234 SER A CA 1
ATOM 1778 C C . SER A 1 234 ? -6.521 12.750 3.972 1.00 70.25 234 SER A C 1
ATOM 1780 O O . SER A 1 234 ? -5.396 12.360 4.311 1.00 70.25 234 SER A O 1
ATOM 1782 N N . PRO A 1 235 ? -6.970 12.634 2.710 1.00 55.03 235 PRO A N 1
ATOM 1783 C CA . PRO A 1 235 ? -6.070 12.260 1.627 1.00 55.03 235 PRO A CA 1
ATOM 1784 C C . PRO A 1 235 ? -4.883 13.241 1.589 1.00 55.03 235 PRO A C 1
ATOM 1786 O O . PRO A 1 235 ? -5.068 14.411 1.949 1.00 55.03 235 PRO A O 1
ATOM 1789 N N . PRO A 1 236 ? -3.668 12.780 1.236 1.00 48.16 236 PRO A N 1
ATOM 1790 C CA . PRO A 1 236 ? -2.568 13.696 0.948 1.00 48.16 236 PRO A CA 1
ATOM 1791 C C . PRO A 1 236 ? -3.036 14.679 -0.139 1.00 48.16 236 PRO A C 1
ATOM 1793 O O . PRO A 1 236 ? -3.640 14.247 -1.122 1.00 48.16 236 PRO A O 1
ATOM 1796 N N . GLN A 1 237 ? -2.862 15.982 0.108 1.00 40.53 237 GLN A N 1
ATOM 1797 C CA . GLN A 1 237 ? -3.131 17.038 -0.877 1.00 40.53 237 GLN A CA 1
ATOM 1798 C C . GLN A 1 237 ? -1.981 17.141 -1.871 1.00 40.53 237 GLN A C 1
ATOM 1800 O O . GLN A 1 237 ? -0.829 16.911 -1.436 1.00 40.53 237 GLN A O 1
#

Foldseek 3Di:
DVVVVVVVVVVVVVVVVVVVVVVVVVVVVVVVVVVVVVVVCVVVVVDDPPDDDDDDDDDDDDDDDDDDPDLDQKEFPDLPQPDDQPQDPDPDPLLVVVQVLCVVQDDPQKHKRAWGAPCVTIPSDDPVPRQTFRIFIAGPSRHTAATEHEQDDPVSVVVVCVNCVSHLHYYHYHYDSDDDSVNVNVSCVVSRCVQQDADPVPRAGWDWDDDPPDPWIWTAGPPPPVDGDIHTDDRDD

Secondary structure (DSSP, 8-state):
-HHHHHHHHHHHHHHHHHHHHHHHHHHHHHHHHHHHHHHHHHHTT---PPPP-------PPPPPPP-----PPPEEPP--TT----------HHHHHHHHHHHHHS-TTEEEEEEEEGGGTEETS-GGG--EEEEEEEETT--EEEEEEES--HHHHHHHHHHHHHTT--EEEE-SS---HHHHHHHHHHHHHHHTPBPTTT-PBEEEEEPTTSS-EEEEETTTTT---EEE-PPP-